Protein AF-A0A9E5N391-F1 (afdb_monomer)

Sequence (191 aa):
MKRILTAKDRRATTRVLAGIPVKVRVKDLPDNIPTSFSGETADLSSRGASLLLKSSLPVSSRISLTLDLAFPFPRLDTDAKVLWNYFLPRDKKFNCGVQFLSLKKEYKRILEEFTKAKNSLGEAVPERRRIERRKAERRTAVIPDYVSNRRRVRNRRSFDRRQALVIRFFRKLTKSLLQSILLFKKKDIES

Structure (mmCIF, N/CA/C/O backbone):
data_AF-A0A9E5N391-F1
#
_entry.id   AF-A0A9E5N391-F1
#
loop_
_atom_site.group_PDB
_atom_site.id
_atom_site.type_symbol
_atom_site.label_atom_id
_atom_site.label_alt_id
_atom_site.label_comp_id
_atom_site.label_asym_id
_atom_site.label_entity_id
_atom_site.label_seq_id
_atom_site.pdbx_PDB_ins_code
_atom_site.Cartn_x
_atom_site.Cartn_y
_atom_site.Cartn_z
_atom_site.occupancy
_atom_site.B_iso_or_equiv
_atom_site.auth_seq_id
_atom_site.auth_comp_id
_atom_site.auth_asym_id
_atom_site.auth_atom_id
_atom_site.pdbx_PDB_model_num
ATOM 1 N N . MET A 1 1 ? -2.080 40.967 -14.945 1.00 39.16 1 MET A N 1
ATOM 2 C CA . MET A 1 1 ? -2.037 40.118 -13.728 1.00 39.16 1 MET A CA 1
ATOM 3 C C . MET A 1 1 ? -1.912 38.641 -14.111 1.00 39.16 1 MET A C 1
ATOM 5 O O . MET A 1 1 ? -2.830 38.091 -14.707 1.00 39.16 1 MET A O 1
ATOM 9 N N . LYS A 1 2 ? -0.770 37.988 -13.840 1.00 37.53 2 LYS A N 1
ATOM 10 C CA . LYS A 1 2 ? -0.568 36.554 -14.136 1.00 37.53 2 LYS A CA 1
ATOM 11 C C . LYS A 1 2 ? -1.332 35.705 -13.110 1.00 37.53 2 LYS A C 1
ATOM 13 O O . LYS A 1 2 ? -0.910 35.620 -11.962 1.00 37.53 2 LYS A O 1
ATOM 18 N N . ARG A 1 3 ? -2.433 35.056 -13.515 1.00 38.97 3 ARG A N 1
ATOM 19 C CA . ARG A 1 3 ? -3.114 34.042 -12.689 1.00 38.97 3 ARG A CA 1
ATOM 20 C C . ARG A 1 3 ? -2.175 32.860 -12.474 1.00 38.97 3 ARG A C 1
ATOM 22 O O . ARG A 1 3 ? -1.911 32.061 -13.369 1.00 38.97 3 ARG A O 1
ATOM 29 N N . ILE A 1 4 ? -1.656 32.766 -11.261 1.00 47.69 4 ILE A N 1
ATOM 30 C CA . ILE A 1 4 ? -0.880 31.638 -10.781 1.00 47.69 4 ILE A CA 1
ATOM 31 C C . ILE A 1 4 ? -1.857 30.456 -10.636 1.00 47.69 4 ILE A C 1
ATOM 33 O O . ILE A 1 4 ? -2.477 30.292 -9.597 1.00 47.69 4 ILE A O 1
ATOM 37 N N . LEU A 1 5 ? -2.002 29.625 -11.674 1.00 47.28 5 LEU A N 1
ATOM 38 C CA . LEU A 1 5 ? -2.789 28.383 -11.622 1.00 47.28 5 LEU A CA 1
ATOM 39 C C . LEU A 1 5 ? -2.112 27.388 -10.669 1.00 47.28 5 LEU A C 1
ATOM 41 O O . LEU A 1 5 ? -1.220 26.632 -11.069 1.00 47.28 5 LEU A O 1
ATOM 45 N N . THR A 1 6 ? -2.426 27.459 -9.377 1.00 52.38 6 THR A N 1
ATOM 46 C CA . THR A 1 6 ? -2.081 26.419 -8.408 1.00 52.38 6 THR A CA 1
ATOM 47 C C . THR A 1 6 ? -2.907 25.189 -8.768 1.00 52.38 6 THR A C 1
ATOM 49 O O . THR A 1 6 ? -4.131 25.186 -8.681 1.00 52.38 6 THR A O 1
ATOM 52 N N . ALA A 1 7 ? -2.243 24.151 -9.277 1.00 56.47 7 ALA A N 1
ATOM 53 C CA . ALA A 1 7 ? -2.885 22.861 -9.467 1.00 56.47 7 ALA A CA 1
ATOM 54 C C . ALA A 1 7 ? -3.239 22.326 -8.075 1.00 56.47 7 ALA A C 1
ATOM 56 O O . ALA A 1 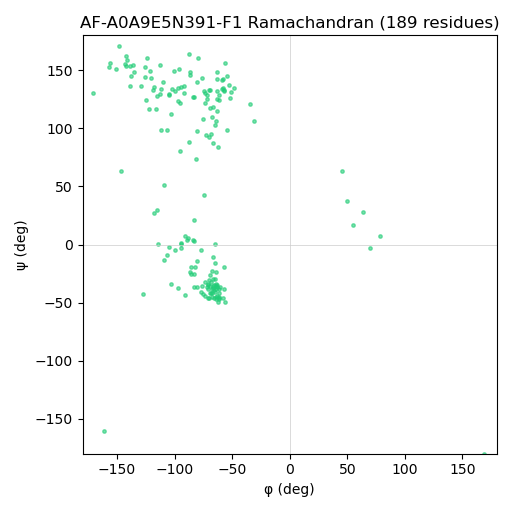7 ? -2.346 21.907 -7.347 1.00 56.47 7 ALA A O 1
ATOM 57 N N . LYS A 1 8 ? -4.518 22.422 -7.705 1.00 62.03 8 LYS A N 1
ATOM 58 C CA . LYS A 1 8 ? -5.064 21.891 -6.454 1.00 62.03 8 LYS A CA 1
ATOM 59 C C . LYS A 1 8 ? -4.792 20.387 -6.380 1.00 62.03 8 LYS A C 1
ATOM 61 O O . LYS A 1 8 ? -5.008 19.693 -7.384 1.00 62.03 8 LYS A O 1
ATOM 66 N N . ASP A 1 9 ? -4.334 19.898 -5.227 1.00 63.62 9 ASP A N 1
ATOM 67 C CA . ASP A 1 9 ? -4.221 18.462 -4.979 1.00 63.62 9 ASP A CA 1
ATOM 68 C C . ASP A 1 9 ? -5.552 17.770 -5.306 1.00 63.62 9 ASP A C 1
ATOM 70 O O . ASP A 1 9 ? -6.631 18.220 -4.915 1.00 63.62 9 ASP A O 1
ATOM 74 N N . ARG A 1 10 ? -5.476 16.686 -6.079 1.00 75.56 10 ARG A N 1
ATOM 75 C CA . ARG A 1 10 ? -6.638 15.868 -6.456 1.00 75.56 10 ARG A CA 1
ATOM 76 C C . ARG A 1 10 ? -6.828 14.682 -5.513 1.00 75.56 10 ARG A C 1
ATOM 78 O O . ARG A 1 10 ? -7.711 13.857 -5.741 1.00 75.56 10 ARG A O 1
ATOM 85 N N . ARG A 1 11 ? -5.971 14.535 -4.502 1.00 76.56 11 ARG A N 1
ATOM 86 C CA . ARG A 1 11 ? -6.052 13.442 -3.536 1.00 76.56 11 ARG A CA 1
ATOM 87 C C . ARG A 1 11 ? -7.237 13.661 -2.606 1.00 76.56 11 ARG A C 1
ATOM 89 O O . ARG A 1 11 ? -7.387 14.708 -1.995 1.00 76.56 11 ARG A O 1
ATOM 96 N N . ALA A 1 12 ? -8.059 12.624 -2.485 1.00 78.56 12 ALA A N 1
ATOM 97 C CA . ALA A 1 12 ? -9.177 12.601 -1.547 1.00 78.56 12 ALA A CA 1
ATOM 98 C C . ALA A 1 12 ? -8.746 12.252 -0.111 1.00 78.56 12 ALA A C 1
ATOM 100 O O . ALA A 1 12 ? -9.540 12.392 0.809 1.00 78.56 12 ALA A O 1
ATOM 101 N N . THR A 1 13 ? -7.525 11.740 0.076 1.00 80.12 13 THR A N 1
ATOM 102 C CA . THR A 1 13 ? -7.028 11.246 1.366 1.00 80.12 13 THR A CA 1
ATOM 103 C C . THR A 1 13 ? -5.588 11.673 1.596 1.00 80.12 13 THR A C 1
ATOM 105 O O . THR A 1 13 ? -4.754 11.549 0.692 1.00 80.12 13 THR A O 1
ATOM 108 N N . THR A 1 14 ? -5.304 12.121 2.819 1.00 85.31 14 THR A N 1
ATOM 109 C CA . THR A 1 14 ? -3.957 12.457 3.291 1.00 85.31 14 THR A CA 1
ATOM 110 C C . THR A 1 14 ? -3.033 11.250 3.169 1.00 85.31 14 THR A C 1
ATOM 112 O O . THR A 1 14 ? -3.451 10.107 3.371 1.00 85.31 14 THR A O 1
ATOM 115 N N . ARG A 1 15 ? -1.776 11.509 2.800 1.00 89.25 15 ARG A N 1
ATOM 116 C CA . ARG A 1 15 ? -0.724 10.496 2.744 1.00 89.25 15 ARG A CA 1
ATOM 117 C C . ARG A 1 15 ? 0.414 10.871 3.675 1.00 89.25 15 ARG A C 1
ATOM 119 O O . ARG A 1 15 ? 0.770 12.046 3.755 1.00 89.25 15 ARG A O 1
ATOM 126 N N . VAL A 1 16 ? 1.009 9.871 4.304 1.00 89.81 16 VAL A N 1
ATOM 127 C CA . VAL A 1 16 ? 2.173 10.037 5.178 1.00 89.81 16 VAL A CA 1
ATOM 128 C C . VAL A 1 16 ? 3.342 9.217 4.670 1.00 89.81 16 VAL A C 1
ATOM 130 O O . VAL A 1 16 ? 3.145 8.183 4.026 1.00 89.81 16 VAL A O 1
ATOM 133 N N . LEU A 1 17 ? 4.551 9.712 4.917 1.00 88.25 17 LEU A N 1
ATOM 134 C CA . LEU A 1 17 ? 5.762 8.929 4.732 1.00 88.25 17 LEU A CA 1
ATOM 135 C C . LEU A 1 17 ? 5.770 7.864 5.823 1.00 88.25 17 LEU A C 1
ATOM 137 O O . LEU A 1 17 ? 5.427 8.143 6.966 1.00 88.25 17 LEU A O 1
ATOM 141 N N . ALA A 1 18 ? 6.052 6.627 5.438 1.00 77.38 18 ALA A N 1
ATOM 142 C CA . ALA A 1 18 ? 5.754 5.495 6.302 1.00 77.38 18 ALA A CA 1
ATOM 143 C C . ALA A 1 18 ? 6.966 4.591 6.531 1.00 77.38 18 ALA A C 1
ATOM 145 O O . ALA A 1 18 ? 7.181 4.180 7.663 1.00 77.38 18 ALA A O 1
ATOM 146 N N . GLY A 1 19 ? 7.774 4.281 5.508 1.00 90.25 19 GLY A N 1
ATOM 147 C CA . GLY A 1 19 ? 8.918 3.367 5.662 1.00 90.25 19 GLY A CA 1
ATOM 148 C C . GLY A 1 19 ? 8.541 1.995 6.241 1.00 90.25 19 GLY A C 1
ATOM 149 O O . GLY A 1 19 ? 9.404 1.279 6.732 1.00 90.25 19 GLY A O 1
ATOM 150 N N . ILE A 1 20 ? 7.251 1.643 6.222 1.00 93.25 20 ILE A N 1
ATOM 151 C CA . ILE A 1 20 ? 6.702 0.476 6.902 1.00 93.25 20 ILE A CA 1
ATOM 152 C C . ILE A 1 20 ? 7.109 -0.783 6.138 1.00 93.25 20 ILE A C 1
ATOM 154 O O . ILE A 1 20 ? 6.873 -0.838 4.923 1.00 93.25 20 ILE A O 1
ATOM 158 N N . PRO A 1 21 ? 7.656 -1.806 6.817 1.00 94.94 21 PRO A N 1
ATOM 159 C CA . PRO A 1 21 ? 7.902 -3.102 6.209 1.00 94.94 21 PRO A CA 1
ATOM 160 C C . PRO A 1 21 ? 6.613 -3.706 5.645 1.00 94.94 21 PRO A C 1
ATOM 162 O O . PRO A 1 21 ? 5.572 -3.756 6.306 1.00 94.94 21 PRO A O 1
ATOM 165 N N . VAL A 1 22 ? 6.686 -4.191 4.408 1.00 95.81 22 VAL A N 1
ATOM 166 C CA . VAL A 1 22 ? 5.565 -4.839 3.727 1.00 95.81 22 VAL A CA 1
ATOM 167 C C . VAL A 1 22 ? 5.992 -6.179 3.149 1.00 95.81 22 VAL A C 1
ATOM 169 O O . VAL A 1 22 ? 7.048 -6.303 2.526 1.00 95.81 22 VAL A O 1
ATOM 172 N N . LYS A 1 23 ? 5.142 -7.191 3.320 1.00 95.75 23 LYS A N 1
ATOM 173 C CA . LYS A 1 23 ? 5.219 -8.444 2.562 1.00 95.75 23 LYS A CA 1
ATOM 174 C C . LYS A 1 23 ? 4.193 -8.393 1.442 1.00 95.75 23 LYS A C 1
ATOM 176 O O . LYS A 1 23 ? 3.040 -8.037 1.674 1.00 95.75 23 LYS A O 1
ATOM 181 N N . VAL A 1 24 ? 4.611 -8.738 0.233 1.00 94.69 24 VAL A N 1
ATOM 182 C CA . VAL A 1 24 ? 3.765 -8.731 -0.961 1.00 94.69 24 VAL A CA 1
ATOM 183 C C . VAL A 1 24 ? 3.694 -10.142 -1.514 1.00 94.69 24 VAL A C 1
ATOM 185 O O . VAL A 1 24 ? 4.730 -10.778 -1.679 1.00 94.69 24 VAL A O 1
ATOM 188 N N . ARG A 1 25 ? 2.491 -10.614 -1.837 1.00 93.38 25 ARG A N 1
ATOM 189 C CA . ARG A 1 25 ? 2.256 -11.862 -2.569 1.00 93.38 25 ARG A CA 1
ATOM 190 C C . ARG A 1 25 ? 1.417 -11.557 -3.800 1.00 93.38 25 ARG A C 1
ATOM 192 O O . ARG A 1 25 ? 0.343 -10.973 -3.682 1.00 93.38 25 ARG A O 1
ATOM 199 N N . VAL A 1 26 ? 1.899 -11.929 -4.978 1.00 91.69 26 VAL A N 1
ATOM 200 C CA . VAL A 1 26 ? 1.118 -11.776 -6.214 1.00 91.69 26 VAL A CA 1
ATOM 201 C C . VAL A 1 26 ? 0.027 -12.848 -6.250 1.00 91.69 26 VAL A C 1
ATOM 203 O O . VAL A 1 26 ? 0.301 -14.009 -5.949 1.00 91.69 26 VAL A O 1
ATOM 206 N N . LYS A 1 27 ? -1.212 -12.445 -6.551 1.00 87.50 27 LYS A N 1
ATOM 207 C CA . LYS A 1 27 ? -2.348 -13.361 -6.714 1.00 87.50 27 LYS A CA 1
ATOM 208 C C . LYS A 1 27 ? -2.429 -13.875 -8.147 1.00 87.50 27 LYS A C 1
ATOM 210 O O . LYS A 1 27 ? -1.846 -13.280 -9.049 1.00 87.50 27 LYS A O 1
ATOM 215 N N . ASP A 1 28 ? -3.200 -14.943 -8.333 1.00 82.44 28 ASP A N 1
ATOM 216 C CA . ASP A 1 28 ? -3.523 -15.519 -9.644 1.00 82.44 28 ASP A CA 1
ATOM 217 C C . ASP A 1 28 ? -2.291 -16.068 -10.392 1.00 82.44 28 ASP A C 1
ATOM 219 O O . ASP A 1 28 ? -2.255 -16.109 -11.620 1.00 82.44 28 ASP A O 1
ATOM 223 N N . LEU A 1 29 ? -1.271 -16.491 -9.638 1.00 76.50 29 LEU A N 1
ATOM 224 C CA . LEU A 1 29 ? -0.129 -17.235 -10.160 1.00 76.50 29 LEU A CA 1
ATOM 225 C C . LEU A 1 29 ? -0.290 -18.729 -9.862 1.00 76.50 29 LEU A C 1
ATOM 227 O O . LEU A 1 29 ? -0.870 -19.067 -8.830 1.00 76.50 29 LEU A O 1
ATOM 231 N N . PRO A 1 30 ? 0.242 -19.613 -10.725 1.00 75.44 30 PRO A N 1
ATOM 232 C CA . PRO A 1 30 ? 0.315 -21.041 -10.439 1.00 75.44 30 PRO A CA 1
ATOM 233 C C . PRO A 1 30 ? 0.996 -21.296 -9.088 1.00 75.44 30 PRO A C 1
ATOM 235 O O . PRO A 1 30 ? 2.029 -20.686 -8.804 1.00 75.44 30 PRO A O 1
ATOM 238 N N . ASP A 1 31 ? 0.459 -22.223 -8.290 1.00 68.44 31 ASP A N 1
ATOM 239 C CA . ASP A 1 31 ? 0.919 -22.513 -6.917 1.00 68.44 31 ASP A CA 1
ATOM 240 C C . ASP A 1 31 ? 2.405 -22.903 -6.823 1.00 68.44 31 ASP A C 1
ATOM 242 O O . ASP A 1 31 ? 3.037 -22.754 -5.778 1.00 68.44 31 ASP A O 1
ATOM 246 N N . ASN A 1 32 ? 2.992 -23.320 -7.945 1.00 68.94 32 ASN A N 1
ATOM 247 C CA . ASN A 1 32 ? 4.394 -23.712 -8.067 1.00 68.94 32 ASN A CA 1
ATOM 248 C C . ASN A 1 32 ? 5.364 -22.516 -8.113 1.00 68.94 32 ASN A C 1
ATOM 250 O O . ASN A 1 32 ? 6.577 -22.716 -8.160 1.00 68.94 32 ASN A O 1
ATOM 254 N N . ILE A 1 33 ? 4.860 -21.278 -8.134 1.00 61.69 33 ILE A N 1
ATOM 255 C CA . ILE A 1 33 ? 5.677 -20.066 -8.221 1.00 61.69 33 ILE A CA 1
ATOM 256 C C . ILE A 1 33 ? 5.574 -19.293 -6.897 1.00 61.69 33 ILE A C 1
ATOM 258 O O . ILE A 1 33 ? 4.621 -18.535 -6.680 1.00 61.69 33 ILE A O 1
ATOM 262 N N . PRO A 1 34 ? 6.559 -19.432 -5.991 1.00 57.38 34 PRO A N 1
ATOM 263 C CA . PRO A 1 34 ? 6.608 -18.631 -4.779 1.00 57.38 34 PRO A CA 1
ATOM 264 C C . PRO A 1 34 ? 7.008 -17.193 -5.127 1.00 57.38 34 PRO A C 1
ATOM 266 O O . PRO A 1 34 ? 8.179 -16.840 -5.198 1.00 57.38 34 PRO A O 1
ATOM 269 N N . THR A 1 35 ? 6.026 -16.320 -5.324 1.00 77.25 35 THR A N 1
ATOM 270 C CA . THR A 1 35 ? 6.242 -14.876 -5.545 1.00 77.25 35 THR A CA 1
ATOM 271 C C . THR A 1 35 ? 5.794 -14.062 -4.343 1.00 77.25 35 THR A C 1
ATOM 273 O O . THR A 1 35 ? 5.016 -13.110 -4.458 1.00 77.25 35 THR A O 1
ATOM 276 N N . SER A 1 36 ? 6.278 -14.456 -3.164 1.00 87.31 36 SER A N 1
ATOM 277 C CA . SER A 1 36 ? 6.287 -13.573 -2.003 1.00 87.31 36 SER A CA 1
ATOM 278 C C . SER A 1 36 ? 7.605 -12.815 -1.946 1.00 87.31 36 SER A C 1
ATOM 280 O O . SER A 1 36 ? 8.668 -13.429 -2.007 1.00 87.31 36 SER A O 1
ATOM 282 N N . PHE A 1 37 ? 7.561 -11.502 -1.783 1.00 89.56 37 PHE A N 1
ATOM 283 C CA . PHE A 1 37 ? 8.761 -10.696 -1.585 1.00 89.56 37 PHE A CA 1
ATOM 284 C C . PHE A 1 37 ? 8.502 -9.577 -0.582 1.00 89.56 37 PHE A C 1
ATOM 286 O O . PHE A 1 37 ? 7.372 -9.123 -0.391 1.00 89.56 37 PHE A O 1
ATOM 293 N N . SER A 1 38 ? 9.574 -9.147 0.072 1.00 93.94 38 SER A N 1
ATOM 294 C CA . SER A 1 38 ? 9.543 -8.073 1.060 1.00 93.94 38 SER A CA 1
ATOM 295 C C . SER A 1 38 ? 9.918 -6.737 0.427 1.00 93.94 38 SER A C 1
ATOM 297 O O . SER A 1 38 ? 10.705 -6.671 -0.522 1.00 93.94 38 SER A O 1
ATOM 299 N N . GLY A 1 39 ? 9.383 -5.665 0.990 1.00 94.75 39 GLY A N 1
ATOM 300 C CA . GLY A 1 39 ? 9.739 -4.297 0.654 1.00 94.75 39 GLY A CA 1
ATOM 301 C C . GLY A 1 39 ? 9.316 -3.340 1.752 1.00 94.75 39 GLY A C 1
ATOM 302 O O . GLY A 1 39 ? 9.066 -3.748 2.884 1.00 94.75 39 GLY A O 1
ATOM 303 N N . GLU A 1 40 ? 9.208 -2.067 1.399 1.00 96.44 40 GLU A N 1
ATOM 304 C CA . GLU A 1 40 ? 8.835 -0.998 2.328 1.00 96.44 40 GLU A CA 1
ATOM 305 C C . GLU A 1 40 ? 7.818 -0.062 1.673 1.00 96.44 40 GLU A C 1
ATOM 307 O O . GLU A 1 40 ? 7.784 0.077 0.451 1.00 96.44 40 GLU A O 1
ATOM 312 N N . THR A 1 41 ? 6.994 0.629 2.453 1.00 96.38 41 THR A N 1
ATOM 313 C CA . THR A 1 41 ? 6.118 1.682 1.920 1.00 96.38 41 THR A CA 1
ATOM 314 C C . THR A 1 41 ? 6.878 3.007 1.783 1.00 96.38 41 THR A C 1
ATOM 316 O O . THR A 1 41 ? 7.416 3.510 2.767 1.00 96.38 41 THR A O 1
ATOM 319 N N . ALA A 1 42 ? 6.856 3.638 0.609 1.00 93.94 42 ALA A N 1
ATOM 320 C CA . ALA A 1 42 ? 7.280 5.032 0.445 1.00 93.94 42 ALA A CA 1
ATOM 321 C C . ALA A 1 42 ? 6.251 6.012 1.026 1.00 93.94 42 ALA A C 1
ATOM 323 O O . ALA A 1 42 ? 6.615 6.966 1.707 1.00 93.94 42 ALA A O 1
ATOM 324 N N . ASP A 1 43 ? 4.967 5.775 0.751 1.00 94.50 43 ASP A N 1
ATOM 325 C CA . ASP A 1 43 ? 3.856 6.535 1.321 1.00 94.50 43 ASP A CA 1
ATOM 326 C C . ASP A 1 43 ? 2.658 5.631 1.608 1.00 94.50 43 ASP A C 1
ATOM 328 O O . ASP A 1 43 ? 2.505 4.577 0.984 1.00 94.50 43 ASP A O 1
ATOM 332 N N . LEU A 1 44 ? 1.818 6.045 2.556 1.00 94.69 44 LEU A N 1
ATOM 333 C CA . LEU A 1 44 ? 0.640 5.301 2.990 1.00 94.69 44 LEU A CA 1
ATOM 334 C C . LEU A 1 44 ? -0.562 6.227 3.192 1.00 94.69 44 LEU A C 1
ATOM 336 O O . LEU A 1 44 ? -0.428 7.372 3.621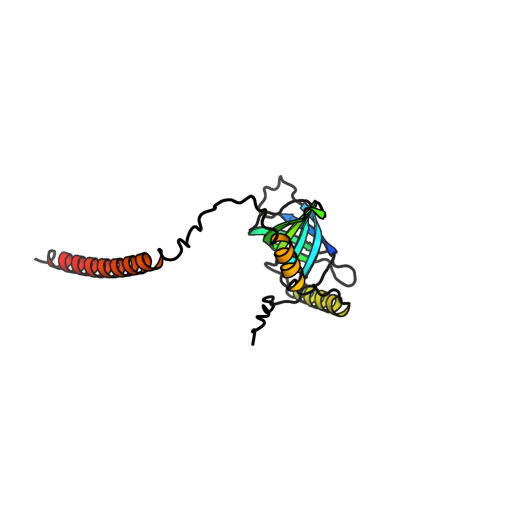 1.00 94.69 44 LEU A O 1
ATOM 340 N N . SER A 1 45 ? -1.750 5.716 2.878 1.00 94.06 45 SER A N 1
ATOM 341 C CA . SER A 1 45 ? -3.051 6.350 3.109 1.00 94.06 45 SER A CA 1
ATOM 342 C C . SER A 1 45 ? -4.114 5.289 3.371 1.00 94.06 45 SER A C 1
ATOM 344 O O . SER A 1 45 ? -3.898 4.113 3.086 1.00 94.06 45 SER A O 1
ATOM 346 N N . SER A 1 46 ? -5.313 5.693 3.792 1.00 93.19 46 SER A N 1
ATOM 347 C CA . SER A 1 46 ? -6.429 4.758 4.003 1.00 93.19 46 SER A CA 1
ATOM 348 C C . SER A 1 46 ? -6.965 4.097 2.722 1.00 93.19 46 SER A C 1
ATOM 350 O O . SER A 1 46 ? -7.749 3.153 2.797 1.00 93.19 46 SER A O 1
ATOM 352 N N . ARG A 1 47 ? -6.560 4.568 1.531 1.00 94.31 47 ARG A N 1
ATOM 353 C CA . ARG A 1 47 ? -7.010 4.035 0.227 1.00 94.31 47 ARG A CA 1
ATOM 354 C C . ARG A 1 47 ? -5.940 3.267 -0.542 1.00 94.31 47 ARG A C 1
ATOM 356 O O . ARG A 1 47 ? -6.261 2.623 -1.541 1.00 94.31 47 ARG A O 1
ATOM 363 N N . GLY A 1 48 ? -4.683 3.371 -0.140 1.00 95.69 48 GLY A N 1
ATOM 364 C CA . GLY A 1 48 ? -3.576 2.780 -0.876 1.00 95.69 48 GLY A CA 1
ATOM 365 C C . GLY A 1 48 ? -2.221 3.257 -0.386 1.00 95.69 48 GLY A C 1
ATOM 366 O O . GLY A 1 48 ? -2.128 4.092 0.517 1.00 95.69 48 GLY A O 1
ATOM 367 N N . ALA A 1 49 ? -1.182 2.747 -1.031 1.00 96.31 49 ALA A N 1
ATOM 368 C CA . ALA A 1 49 ? 0.206 2.988 -0.674 1.00 96.31 49 ALA A CA 1
ATOM 369 C C . ALA A 1 49 ? 1.076 3.123 -1.928 1.00 96.31 49 ALA A C 1
ATOM 371 O O . ALA A 1 49 ? 0.696 2.694 -3.020 1.00 96.31 49 ALA A O 1
ATOM 372 N N . SER A 1 50 ? 2.261 3.690 -1.757 1.00 96.38 50 SER A N 1
ATOM 373 C CA . SER A 1 50 ? 3.371 3.538 -2.695 1.00 96.38 50 SER A CA 1
ATOM 374 C C . SER A 1 50 ? 4.381 2.579 -2.071 1.00 96.38 50 SER A C 1
ATOM 376 O O . SER A 1 50 ? 4.755 2.765 -0.916 1.00 96.38 50 SER A O 1
ATOM 378 N N . LEU A 1 51 ? 4.813 1.557 -2.805 1.00 97.06 51 LEU A N 1
ATOM 379 C CA . LEU A 1 51 ? 5.713 0.503 -2.331 1.00 97.06 51 LEU A CA 1
ATOM 380 C C . LEU A 1 51 ? 7.081 0.627 -3.000 1.00 97.06 51 LEU A C 1
ATOM 382 O O . LEU A 1 51 ? 7.154 0.851 -4.204 1.00 97.06 51 LEU A O 1
ATOM 386 N N . LEU A 1 52 ? 8.149 0.415 -2.241 1.00 96.38 52 LEU A N 1
ATOM 387 C CA . LEU A 1 52 ? 9.524 0.315 -2.711 1.00 96.38 52 LEU A CA 1
ATOM 388 C C . LEU A 1 52 ? 9.943 -1.153 -2.725 1.00 96.38 52 LEU A C 1
ATOM 390 O O . LEU A 1 52 ? 10.077 -1.784 -1.676 1.00 96.38 52 LEU A O 1
ATOM 394 N N . LEU A 1 53 ? 10.153 -1.690 -3.924 1.00 95.12 53 LEU A N 1
ATOM 395 C CA . LEU A 1 53 ? 10.391 -3.112 -4.166 1.00 95.12 53 LEU A CA 1
ATOM 396 C C . LEU A 1 53 ? 11.689 -3.325 -4.950 1.00 95.12 53 LEU A C 1
ATOM 398 O O . LEU A 1 53 ? 12.102 -2.461 -5.719 1.00 95.12 53 LEU A O 1
ATOM 402 N N . LYS A 1 54 ? 12.332 -4.488 -4.791 1.00 93.88 54 LYS A N 1
ATOM 403 C CA . LYS A 1 54 ? 13.504 -4.859 -5.611 1.00 93.88 54 LYS A CA 1
ATOM 404 C C . LYS A 1 54 ? 13.112 -5.229 -7.047 1.00 93.88 54 LYS A C 1
ATOM 406 O O . LYS A 1 54 ? 13.872 -4.978 -7.974 1.00 93.88 54 LYS A O 1
ATOM 411 N N . SER A 1 55 ? 11.923 -5.798 -7.224 1.00 91.25 55 SER A N 1
ATOM 412 C CA . SER A 1 55 ? 11.374 -6.236 -8.508 1.00 91.25 55 SER A CA 1
ATOM 413 C C . SER A 1 55 ? 10.165 -5.395 -8.919 1.00 91.25 55 SER A C 1
ATOM 415 O O . SER A 1 55 ? 9.470 -4.803 -8.089 1.00 91.25 55 SER A O 1
ATOM 417 N N . SER A 1 56 ? 9.911 -5.330 -10.226 1.00 90.94 56 SER A N 1
ATOM 418 C CA . SER A 1 56 ? 8.734 -4.660 -10.772 1.00 90.94 56 SER A CA 1
ATOM 419 C C . SER A 1 56 ? 7.481 -5.510 -10.579 1.00 90.94 56 SER A C 1
ATOM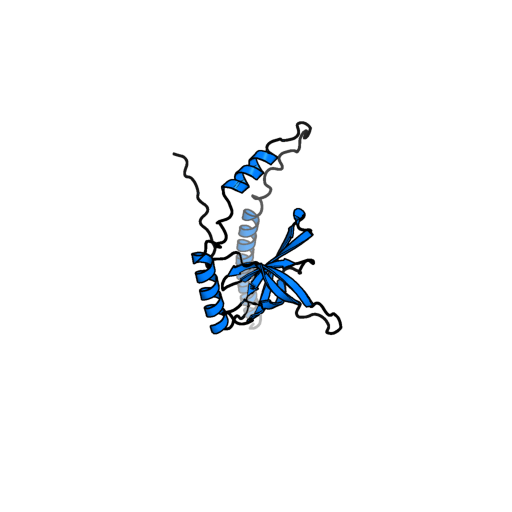 421 O O . SER A 1 56 ? 7.513 -6.719 -10.796 1.00 90.94 56 SER A O 1
ATOM 423 N N . LEU A 1 57 ? 6.353 -4.863 -10.295 1.00 91.00 57 LEU A N 1
ATOM 424 C CA . LEU A 1 57 ? 5.043 -5.510 -10.284 1.00 91.00 57 LEU A CA 1
ATOM 425 C C . LEU A 1 57 ? 4.251 -5.186 -11.555 1.00 91.00 57 LEU A C 1
ATOM 427 O O . LEU A 1 57 ? 4.178 -4.003 -11.896 1.00 91.00 57 LEU A O 1
ATOM 431 N N . PRO A 1 58 ? 3.610 -6.158 -12.227 1.00 91.31 58 PRO A N 1
ATOM 432 C CA . PRO A 1 58 ? 2.775 -5.875 -13.391 1.00 91.31 58 PRO A CA 1
ATOM 433 C C . PRO A 1 58 ? 1.627 -4.919 -13.048 1.00 91.31 58 PRO A C 1
ATOM 435 O O . PRO A 1 58 ? 0.9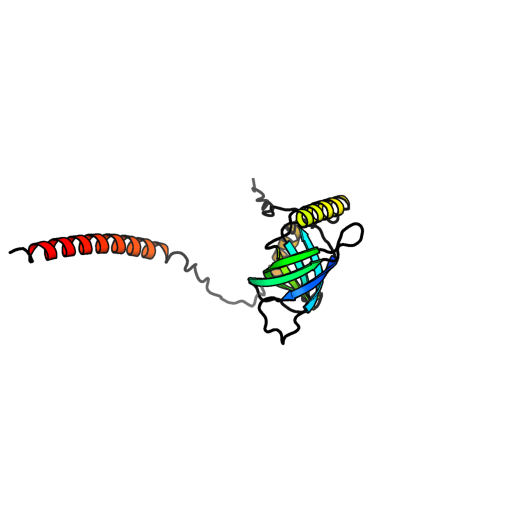23 -5.101 -12.050 1.00 91.31 58 PRO A O 1
ATOM 438 N N . VAL A 1 59 ? 1.408 -3.903 -13.883 1.00 93.44 59 VAL A N 1
ATOM 439 C CA . VAL A 1 59 ? 0.277 -2.979 -13.716 1.00 93.44 59 VAL A CA 1
ATOM 440 C C . VAL A 1 59 ? -1.035 -3.747 -13.872 1.00 93.44 59 VAL A C 1
ATOM 442 O O . VAL A 1 59 ? -1.153 -4.636 -14.706 1.00 93.44 59 VAL A O 1
ATOM 445 N N . SER A 1 60 ? -2.035 -3.392 -13.070 1.00 93.19 60 SER A N 1
ATOM 446 C CA . SER A 1 60 ? -3.331 -4.066 -12.942 1.00 93.19 60 SER A CA 1
ATOM 447 C C . SER A 1 60 ? -3.326 -5.440 -12.275 1.00 93.19 60 SER A C 1
ATOM 449 O O . SER A 1 60 ? -4.419 -5.960 -12.044 1.00 93.19 60 SER A O 1
ATOM 451 N N . SER A 1 61 ? -2.166 -5.989 -11.898 1.00 92.06 61 SER A N 1
ATOM 452 C CA . SER A 1 61 ? -2.118 -7.226 -11.109 1.00 92.06 61 SER A CA 1
ATOM 453 C C . SER A 1 61 ? -2.768 -7.046 -9.736 1.00 92.06 61 SER A C 1
ATOM 455 O O . SER A 1 61 ? -2.766 -5.950 -9.154 1.00 92.06 61 SER A O 1
ATOM 457 N N . ARG A 1 62 ? -3.350 -8.139 -9.234 1.00 95.12 62 ARG A N 1
ATOM 458 C CA . ARG A 1 62 ? -3.862 -8.247 -7.869 1.00 95.12 62 ARG A CA 1
ATOM 459 C C . ARG A 1 62 ? -2.770 -8.810 -6.977 1.00 95.12 62 ARG A C 1
ATOM 461 O O . ARG A 1 62 ? -2.077 -9.757 -7.339 1.00 95.12 62 ARG A O 1
ATOM 468 N N . ILE A 1 63 ? -2.624 -8.217 -5.805 1.00 95.06 63 ILE A N 1
ATOM 469 C CA . ILE A 1 63 ? -1.620 -8.604 -4.821 1.00 95.06 63 ILE A CA 1
ATOM 470 C C . ILE A 1 63 ? -2.269 -8.658 -3.440 1.00 95.06 63 ILE A C 1
ATOM 472 O O . ILE A 1 63 ? -3.179 -7.882 -3.151 1.00 95.06 63 ILE A O 1
ATOM 476 N N . SER A 1 64 ? -1.781 -9.545 -2.584 1.00 95.25 64 SER A N 1
ATOM 477 C CA . SER A 1 64 ? -1.994 -9.472 -1.142 1.00 95.25 64 SER A CA 1
ATOM 478 C C . SER A 1 64 ? -0.817 -8.758 -0.499 1.00 95.25 64 SER A C 1
ATOM 480 O O . SER A 1 64 ? 0.343 -9.013 -0.829 1.00 95.25 64 SER A O 1
ATOM 482 N N . LEU A 1 65 ? -1.134 -7.852 0.412 1.00 95.81 65 LEU A N 1
ATOM 483 C CA . LEU A 1 65 ? -0.193 -7.065 1.183 1.00 95.81 65 LEU A CA 1
ATOM 484 C C . LEU A 1 65 ? -0.367 -7.398 2.648 1.00 95.81 65 LEU A C 1
ATOM 486 O O . LEU A 1 65 ? -1.491 -7.393 3.148 1.00 95.81 65 LEU A O 1
ATOM 490 N N . THR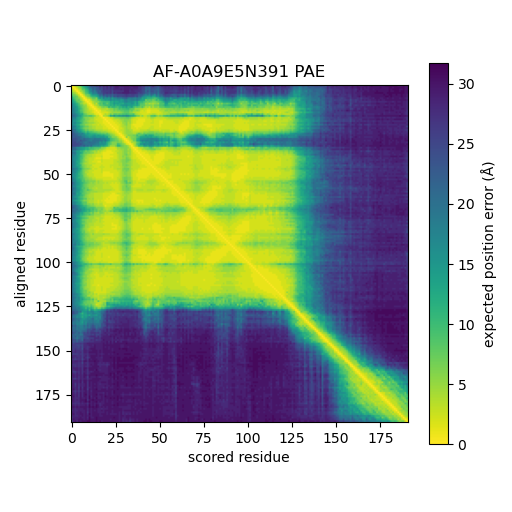 A 1 66 ? 0.757 -7.571 3.325 1.00 95.81 66 THR A N 1
ATOM 491 C CA . THR A 1 66 ? 0.798 -7.527 4.773 1.00 95.81 66 THR A CA 1
ATOM 492 C C . THR A 1 66 ? 1.651 -6.356 5.229 1.00 95.81 66 THR A C 1
ATOM 494 O O . THR A 1 66 ? 2.854 -6.337 4.966 1.00 95.81 66 THR A O 1
ATOM 497 N N . LEU A 1 67 ? 1.033 -5.400 5.916 1.00 94.62 67 LEU A N 1
ATOM 498 C CA . LEU A 1 67 ? 1.675 -4.220 6.485 1.00 94.62 67 LEU A CA 1
ATOM 499 C C . LEU A 1 67 ? 1.977 -4.470 7.959 1.00 94.62 67 LEU A C 1
ATOM 501 O O . LEU A 1 67 ? 1.065 -4.768 8.730 1.00 94.62 67 LEU A O 1
ATOM 505 N N . ASP A 1 68 ? 3.241 -4.334 8.345 1.00 93.12 68 ASP A N 1
ATOM 506 C CA . ASP A 1 68 ? 3.668 -4.466 9.736 1.00 93.12 68 ASP A CA 1
ATOM 507 C C . ASP A 1 68 ? 3.743 -3.081 10.384 1.00 93.12 68 ASP A C 1
ATOM 509 O O . ASP A 1 68 ? 4.788 -2.427 10.407 1.00 93.12 68 ASP A O 1
ATOM 513 N N . LEU A 1 69 ? 2.581 -2.566 10.797 1.00 87.31 69 LEU A N 1
ATOM 514 C CA . LEU A 1 69 ? 2.516 -1.294 11.502 1.00 87.31 69 LEU A CA 1
ATOM 515 C C . LEU A 1 69 ? 3.136 -1.510 12.887 1.00 87.31 69 LEU A C 1
ATOM 517 O O . LEU A 1 69 ? 2.635 -2.321 13.655 1.00 87.31 69 LEU A 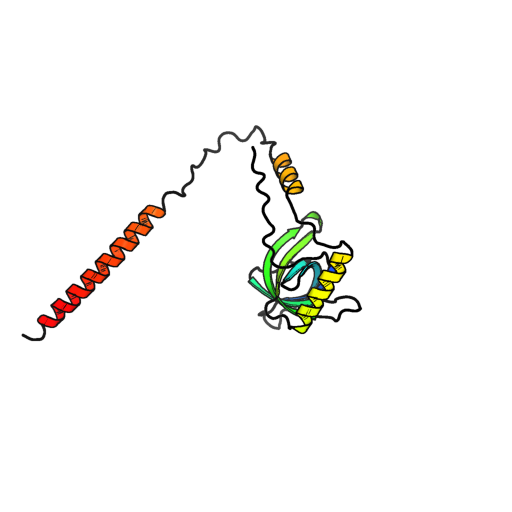O 1
ATOM 521 N N . ALA A 1 70 ? 4.230 -0.818 13.200 1.00 84.38 70 ALA A N 1
ATOM 522 C CA . ALA A 1 70 ? 4.864 -0.927 14.512 1.00 84.38 70 ALA A CA 1
ATOM 523 C C . ALA A 1 70 ? 3.872 -0.608 15.653 1.00 84.38 70 ALA A C 1
ATOM 525 O O . ALA A 1 70 ? 2.898 0.130 15.460 1.00 84.38 70 ALA A O 1
ATOM 526 N N . PHE A 1 71 ? 4.147 -1.134 16.852 1.00 79.62 71 PHE A N 1
ATOM 527 C CA . PHE A 1 71 ? 3.343 -0.891 18.055 1.00 79.62 71 PHE A CA 1
ATOM 528 C C . PHE A 1 71 ? 3.061 0.618 18.240 1.00 79.62 71 PHE A C 1
ATOM 530 O O . PHE A 1 71 ? 3.985 1.421 18.083 1.00 79.62 71 PHE A O 1
ATOM 537 N N . PRO A 1 72 ? 1.815 1.034 18.551 1.00 87.00 72 PRO A N 1
ATOM 538 C CA . PRO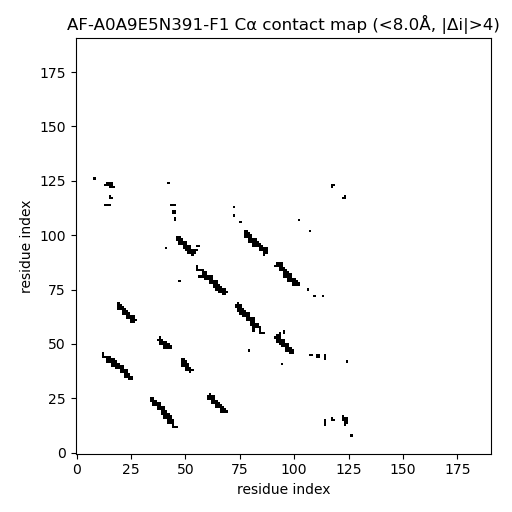 A 1 72 ? 0.686 0.246 19.072 1.00 87.00 72 PRO A CA 1
ATOM 539 C C . PRO A 1 72 ? -0.253 -0.358 18.016 1.00 87.00 72 PRO A C 1
ATOM 541 O O . PRO A 1 72 ? -1.312 -0.880 18.362 1.00 87.00 72 PRO A O 1
ATOM 544 N N . PHE A 1 73 ? 0.084 -0.273 16.731 1.00 88.00 73 PHE A N 1
ATOM 545 C CA . PHE A 1 73 ? -0.818 -0.710 15.671 1.00 88.00 73 PHE A CA 1
ATOM 546 C C . PHE A 1 73 ? -0.660 -2.207 15.367 1.00 88.00 73 PHE A C 1
ATOM 548 O O . PHE A 1 73 ? 0.431 -2.754 15.510 1.00 88.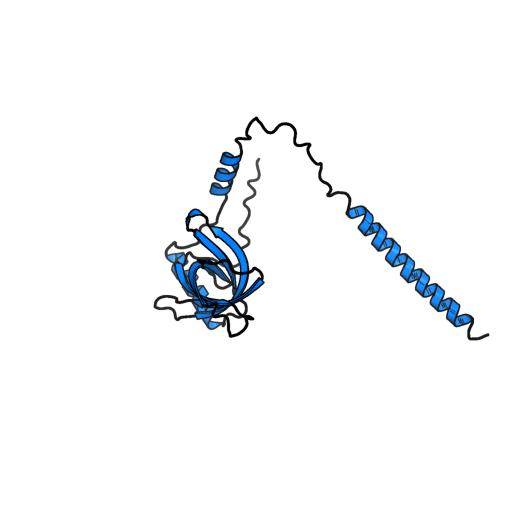00 73 PHE A O 1
ATOM 555 N N . PRO A 1 74 ? -1.735 -2.902 14.954 1.00 90.56 74 PRO A N 1
ATOM 556 C CA . PRO A 1 74 ? -1.641 -4.299 14.568 1.00 90.56 74 PRO A CA 1
ATOM 557 C C . PRO A 1 74 ? -1.100 -4.451 13.144 1.00 90.56 74 PRO A C 1
ATOM 559 O O . PRO A 1 74 ? -1.221 -3.563 12.293 1.00 90.56 74 PRO A O 1
ATOM 562 N N . ARG A 1 75 ? -0.606 -5.654 12.856 1.00 93.44 75 ARG A N 1
ATOM 563 C CA . ARG A 1 75 ? -0.313 -6.108 11.498 1.00 93.44 75 ARG A CA 1
ATOM 564 C C . ARG A 1 75 ? -1.603 -6.159 10.669 1.00 93.44 75 ARG A C 1
ATOM 566 O O . ARG A 1 75 ? -2.614 -6.694 11.126 1.00 93.44 75 ARG A O 1
ATOM 573 N N . LEU A 1 76 ? -1.575 -5.606 9.456 1.00 93.81 76 LEU A N 1
ATOM 574 C CA . LEU A 1 76 ? -2.743 -5.508 8.575 1.00 93.81 76 LEU A CA 1
ATOM 575 C C . LEU A 1 76 ? -2.565 -6.335 7.308 1.00 93.81 76 LEU A C 1
ATOM 577 O O . LEU A 1 76 ? -1.615 -6.116 6.559 1.00 93.81 76 LEU A O 1
ATOM 581 N N . ASP A 1 77 ? -3.541 -7.190 7.014 1.00 94.75 77 ASP A N 1
ATOM 582 C CA . ASP A 1 77 ? -3.624 -7.926 5.753 1.00 94.75 77 ASP A CA 1
ATOM 583 C C . ASP A 1 77 ? -4.702 -7.330 4.844 1.00 94.75 77 ASP A C 1
ATOM 585 O O . ASP A 1 77 ? -5.848 -7.120 5.253 1.00 94.75 77 ASP A O 1
ATOM 589 N N . THR A 1 78 ? -4.347 -7.042 3.592 1.00 96.00 78 THR A N 1
ATOM 590 C CA . THR A 1 78 ? -5.285 -6.490 2.608 1.00 96.00 78 THR A CA 1
ATOM 591 C C . THR A 1 78 ? -4.926 -6.878 1.186 1.00 96.00 78 THR A C 1
ATOM 593 O O . THR A 1 78 ? -3.762 -7.000 0.817 1.00 96.00 78 THR A O 1
ATOM 596 N N . ASP A 1 79 ? -5.947 -6.956 0.342 1.00 96.31 79 ASP A N 1
ATOM 597 C CA . ASP A 1 79 ? -5.764 -7.054 -1.098 1.00 96.31 79 ASP A CA 1
ATOM 598 C C . ASP A 1 79 ? -5.633 -5.678 -1.736 1.00 96.31 79 ASP A C 1
ATOM 600 O O . ASP A 1 79 ? -6.280 -4.704 -1.326 1.00 96.31 79 ASP A O 1
ATOM 604 N N . ALA A 1 80 ? -4.815 -5.610 -2.779 1.00 97.12 80 ALA A N 1
ATOM 605 C CA . ALA A 1 80 ? -4.578 -4.403 -3.537 1.00 97.12 80 ALA A CA 1
ATOM 606 C C . ALA A 1 80 ? -4.453 -4.675 -5.038 1.00 97.12 80 ALA A C 1
ATOM 608 O O . ALA A 1 80 ? -4.152 -5.783 -5.483 1.00 97.12 80 ALA A O 1
ATOM 609 N N . LYS A 1 81 ? -4.671 -3.623 -5.824 1.00 97.19 81 LYS A N 1
ATOM 610 C CA . LYS A 1 81 ? -4.412 -3.588 -7.261 1.00 97.19 81 LYS A CA 1
ATOM 611 C C . LYS A 1 81 ? -3.260 -2.641 -7.554 1.00 97.19 81 LYS A C 1
ATOM 613 O O . LYS A 1 81 ? -3.252 -1.507 -7.072 1.00 97.19 81 LYS A O 1
ATOM 618 N N . VAL A 1 82 ? -2.324 -3.081 -8.386 1.00 96.19 82 VAL A N 1
ATOM 619 C CA . VAL A 1 82 ? -1.221 -2.241 -8.866 1.00 96.19 82 VAL A CA 1
ATOM 620 C C . VAL A 1 82 ? -1.757 -1.247 -9.897 1.00 96.19 82 VAL A C 1
ATOM 622 O O . VAL A 1 82 ? -2.339 -1.642 -10.905 1.00 96.19 82 VAL A O 1
ATOM 625 N N . LEU A 1 83 ? -1.580 0.051 -9.653 1.00 96.56 83 LEU A N 1
ATOM 626 C CA . LEU A 1 83 ? -2.046 1.123 -10.540 1.00 96.56 83 LEU A CA 1
ATOM 627 C C . LEU A 1 83 ? -0.949 1.643 -11.467 1.00 96.56 83 LEU A C 1
ATOM 629 O O . LEU A 1 83 ? -1.221 1.986 -12.613 1.00 96.56 83 LEU A O 1
ATOM 633 N N . TRP A 1 84 ? 0.279 1.734 -10.965 1.00 96.50 84 TRP A N 1
ATOM 634 C CA . TRP A 1 84 ? 1.438 2.199 -11.718 1.00 96.50 84 TRP A CA 1
ATOM 635 C C . TRP A 1 84 ? 2.714 1.639 -11.099 1.00 96.50 84 TRP A C 1
ATOM 637 O O . TRP A 1 84 ? 2.751 1.325 -9.910 1.00 96.50 84 TRP A O 1
ATOM 647 N N . ASN A 1 85 ? 3.771 1.550 -11.898 1.00 95.31 85 ASN A N 1
ATOM 648 C CA . ASN A 1 85 ? 5.117 1.253 -11.435 1.00 95.31 85 ASN A CA 1
ATOM 649 C C . ASN A 1 85 ? 6.121 2.144 -12.185 1.00 95.31 85 ASN A C 1
ATOM 651 O O . ASN A 1 85 ? 5.843 2.613 -13.289 1.00 95.31 85 ASN A O 1
ATOM 655 N N . TYR A 1 86 ? 7.267 2.430 -11.579 1.00 94.25 86 TYR A N 1
ATOM 656 C CA . TYR A 1 86 ? 8.409 3.006 -12.284 1.00 94.25 86 TYR A CA 1
ATOM 657 C C . TYR A 1 86 ? 9.709 2.702 -11.541 1.00 94.25 86 TYR A C 1
ATOM 659 O O . TYR A 1 86 ? 9.721 2.524 -10.322 1.00 94.25 86 TYR A O 1
ATOM 667 N N . PHE A 1 87 ? 10.813 2.641 -12.278 1.00 95.19 87 PHE A N 1
ATOM 668 C CA . PHE A 1 87 ? 12.131 2.378 -11.710 1.00 95.19 87 PHE A CA 1
ATOM 669 C C . PHE A 1 87 ? 12.743 3.649 -11.103 1.00 95.19 87 PHE A C 1
ATOM 671 O O . PHE A 1 87 ? 12.633 4.736 -11.673 1.00 95.19 87 PHE A O 1
ATOM 678 N N . LEU A 1 88 ? 13.397 3.509 -9.951 1.00 93.12 88 LEU A N 1
ATOM 679 C CA . LEU A 1 88 ? 14.181 4.536 -9.269 1.00 93.12 88 LEU A CA 1
ATOM 680 C C . LEU A 1 88 ? 15.675 4.203 -9.431 1.00 93.12 88 LEU A C 1
ATOM 682 O O . LEU A 1 88 ? 16.199 3.399 -8.658 1.00 93.12 88 LEU A O 1
ATOM 686 N N . PRO A 1 89 ? 16.392 4.828 -10.389 1.00 91.12 89 PRO A N 1
ATOM 687 C CA . PRO A 1 89 ? 17.779 4.465 -10.688 1.00 91.12 89 PRO A CA 1
ATOM 688 C C . PRO A 1 89 ? 18.735 4.646 -9.509 1.00 91.12 89 PRO A C 1
ATOM 690 O O . PRO A 1 89 ? 19.634 3.834 -9.320 1.00 91.12 89 PRO A O 1
ATOM 693 N N . ARG A 1 90 ? 18.520 5.693 -8.700 1.00 92.88 90 ARG A N 1
ATOM 694 C CA . ARG A 1 90 ? 19.374 6.017 -7.550 1.00 92.88 90 ARG A CA 1
ATOM 695 C C . ARG A 1 90 ? 19.388 4.899 -6.509 1.00 92.88 90 ARG A C 1
ATOM 697 O O . ARG A 1 90 ? 20.449 4.560 -6.003 1.00 92.88 90 ARG A O 1
ATOM 704 N N . ASP A 1 91 ? 18.220 4.327 -6.239 1.00 91.00 91 ASP A N 1
ATOM 705 C CA . ASP A 1 91 ? 18.034 3.352 -5.163 1.00 91.00 91 ASP A CA 1
ATOM 706 C C . ASP A 1 91 ? 18.036 1.908 -5.685 1.00 91.00 91 ASP A C 1
ATOM 708 O O . ASP A 1 91 ? 17.943 0.971 -4.897 1.00 91.00 91 ASP A O 1
ATOM 712 N N . LYS A 1 92 ? 18.110 1.720 -7.013 1.00 95.19 92 LYS A N 1
ATOM 713 C CA . LYS A 1 92 ? 17.954 0.426 -7.699 1.00 95.19 92 LYS A CA 1
ATOM 714 C C . LYS A 1 92 ? 16.689 -0.330 -7.248 1.00 95.19 92 LYS A C 1
ATOM 716 O O . LYS A 1 92 ? 16.696 -1.551 -7.113 1.00 95.19 92 LYS A O 1
ATOM 721 N N . LYS A 1 93 ? 15.600 0.407 -7.009 1.00 95.44 93 LYS A N 1
ATOM 722 C CA . LYS A 1 93 ? 14.291 -0.108 -6.568 1.00 95.44 93 LYS A CA 1
ATOM 723 C C . LYS A 1 93 ? 13.192 0.320 -7.544 1.00 95.44 93 LYS A C 1
ATOM 725 O O . LYS A 1 93 ? 13.341 1.287 -8.285 1.00 95.44 93 LYS A O 1
ATOM 730 N N . PHE A 1 94 ? 12.061 -0.368 -7.521 1.00 94.94 94 PHE A N 1
ATOM 731 C CA . PHE A 1 94 ? 10.828 0.047 -8.181 1.00 94.94 94 PHE A CA 1
ATOM 732 C C . PHE A 1 94 ? 9.912 0.736 -7.178 1.00 94.94 94 PHE A C 1
ATOM 734 O O . PHE A 1 94 ? 9.724 0.235 -6.072 1.00 94.94 94 PHE A O 1
ATOM 741 N N . ASN A 1 95 ? 9.327 1.866 -7.577 1.00 96.19 95 ASN A N 1
ATOM 742 C CA . ASN A 1 95 ? 8.207 2.462 -6.865 1.00 96.19 95 ASN A CA 1
ATOM 743 C C . ASN A 1 95 ? 6.900 2.009 -7.518 1.00 96.19 95 ASN A C 1
ATOM 745 O O . ASN A 1 95 ? 6.685 2.257 -8.707 1.00 96.19 95 ASN A O 1
ATOM 749 N N . CYS A 1 96 ? 6.032 1.367 -6.746 1.00 96.38 96 CYS A N 1
ATOM 750 C CA . CYS A 1 96 ? 4.783 0.780 -7.210 1.00 96.38 96 CYS A CA 1
ATOM 751 C C . CYS A 1 96 ? 3.604 1.377 -6.442 1.00 96.38 96 CYS A C 1
ATOM 753 O O . CYS A 1 96 ? 3.481 1.189 -5.235 1.00 96.38 96 CYS A O 1
ATOM 755 N N . GLY A 1 97 ? 2.708 2.068 -7.141 1.00 96.94 97 GLY A N 1
ATOM 756 C CA . GLY A 1 97 ? 1.480 2.588 -6.555 1.00 96.94 97 GLY A CA 1
ATOM 757 C C . GLY A 1 97 ? 0.399 1.529 -6.529 1.00 96.94 97 GLY A C 1
ATOM 758 O O . GLY A 1 97 ? 0.059 0.962 -7.568 1.00 96.94 97 GLY A O 1
ATOM 759 N N . VAL A 1 98 ? -0.180 1.307 -5.356 1.00 97.12 98 VAL A N 1
ATOM 760 C CA . VAL A 1 98 ? -1.203 0.287 -5.133 1.00 97.12 98 VAL A CA 1
ATOM 761 C C . VAL A 1 98 ? -2.456 0.901 -4.519 1.00 97.12 98 VAL A C 1
ATOM 763 O O . VAL A 1 98 ? -2.389 1.832 -3.715 1.00 97.12 98 VAL A O 1
ATOM 766 N N . GLN A 1 99 ? -3.616 0.383 -4.910 1.00 97.19 99 GLN A N 1
ATOM 767 C CA . GLN A 1 99 ? -4.916 0.749 -4.353 1.00 97.19 99 GLN A CA 1
ATOM 768 C C . GLN A 1 99 ? -5.498 -0.435 -3.593 1.00 97.19 99 GLN A C 1
ATOM 770 O O . GLN A 1 99 ? -5.590 -1.523 -4.156 1.00 97.19 99 GLN A O 1
ATOM 775 N N . PHE A 1 100 ? -5.939 -0.217 -2.356 1.00 96.62 100 PHE A N 1
ATOM 776 C CA . PHE A 1 100 ? -6.607 -1.254 -1.573 1.00 96.62 100 PHE A CA 1
ATOM 777 C C . PHE A 1 100 ? -7.986 -1.562 -2.164 1.00 96.62 100 PHE A C 1
ATOM 779 O O . PHE A 1 100 ? -8.744 -0.646 -2.493 1.00 96.62 100 PHE A O 1
ATOM 786 N N . LEU A 1 101 ? -8.297 -2.850 -2.325 1.00 94.88 101 LEU A N 1
ATOM 787 C CA . LEU A 1 101 ? -9.543 -3.311 -2.947 1.00 94.88 101 LEU A CA 1
ATOM 788 C C . LEU A 1 101 ? -10.660 -3.528 -1.924 1.00 94.88 101 LEU A C 1
ATOM 790 O O . LEU A 1 101 ? -11.800 -3.134 -2.162 1.00 94.88 101 LEU A O 1
ATOM 794 N N . SER A 1 102 ? -10.345 -4.145 -0.786 1.00 88.75 102 SER A N 1
ATOM 795 C CA . SER A 1 102 ? -11.344 -4.547 0.213 1.00 88.75 102 SER A CA 1
ATOM 796 C C . SER A 1 102 ? -10.771 -4.442 1.621 1.00 88.75 102 SER A C 1
ATOM 798 O O . SER A 1 102 ? -10.610 -5.429 2.333 1.00 88.75 102 SER A O 1
ATOM 800 N N . LEU A 1 103 ? -10.428 -3.217 2.017 1.00 92.00 103 LEU A N 1
ATOM 801 C CA . LEU A 1 103 ? -9.921 -2.957 3.357 1.00 92.00 103 LEU A CA 1
ATOM 802 C C . LEU A 1 103 ? -11.063 -3.078 4.378 1.00 92.00 103 LEU A C 1
ATOM 804 O O . LEU A 1 103 ? -12.082 -2.391 4.250 1.00 92.00 103 LEU A O 1
ATOM 808 N N . LYS A 1 104 ? -10.892 -3.924 5.403 1.00 93.62 104 LYS A N 1
ATOM 809 C CA . LYS A 1 104 ? -11.849 -4.035 6.515 1.00 93.62 104 LYS A CA 1
ATOM 810 C C . LYS A 1 104 ? -12.079 -2.659 7.151 1.00 93.62 104 LYS A C 1
ATOM 812 O O . LYS A 1 104 ? -11.153 -1.854 7.253 1.00 93.62 104 LYS A O 1
ATOM 817 N N . LYS A 1 105 ? -13.304 -2.387 7.614 1.00 94.06 105 LYS A N 1
ATOM 818 C CA . LYS A 1 105 ? -13.668 -1.089 8.219 1.00 94.06 105 LYS A CA 1
ATOM 819 C C . LYS A 1 105 ? -12.770 -0.734 9.411 1.00 94.06 105 LYS A C 1
ATOM 821 O O . LYS A 1 105 ? -12.384 0.420 9.559 1.00 94.06 105 LYS A O 1
ATOM 826 N N . GLU A 1 106 ? -12.409 -1.729 10.214 1.00 94.00 106 GLU A N 1
ATOM 827 C CA . GLU A 1 106 ? -11.467 -1.603 11.333 1.00 94.00 106 GLU A CA 1
ATOM 828 C C . GLU A 1 106 ? -10.071 -1.195 10.855 1.00 94.00 106 GLU A C 1
ATOM 830 O O . GLU A 1 106 ? -9.522 -0.204 11.323 1.00 94.00 106 GLU A O 1
ATOM 835 N N . TYR A 1 107 ? -9.534 -1.885 9.846 1.00 94.50 107 TYR A N 1
ATOM 836 C CA . TYR A 1 107 ? -8.219 -1.578 9.274 1.00 94.50 107 TYR A CA 1
ATOM 837 C C . TYR A 1 107 ? -8.186 -0.194 8.632 1.00 94.50 107 TYR A C 1
ATOM 839 O O . TYR A 1 107 ? -7.188 0.514 8.720 1.00 94.50 107 TYR A O 1
ATOM 847 N N . LYS A 1 108 ? -9.300 0.232 8.030 1.00 94.06 108 LYS A N 1
ATOM 848 C CA . LYS A 1 108 ? -9.439 1.592 7.517 1.00 94.06 108 LYS A CA 1
ATOM 849 C C . LYS A 1 108 ? -9.320 2.630 8.634 1.00 94.06 108 LYS A C 1
ATOM 851 O O . LYS A 1 108 ? -8.575 3.587 8.458 1.00 94.06 108 LYS A O 1
ATOM 856 N N . ARG A 1 109 ? -10.000 2.422 9.768 1.00 94.25 109 ARG A N 1
ATOM 857 C CA . ARG A 1 109 ? -9.902 3.306 10.944 1.00 94.25 109 ARG A CA 1
ATOM 858 C C . ARG A 1 109 ? -8.479 3.345 11.497 1.00 94.25 109 ARG A C 1
ATOM 860 O O . ARG A 1 109 ? -7.958 4.430 11.709 1.00 94.25 109 ARG A O 1
ATOM 867 N N . ILE A 1 110 ? -7.838 2.183 11.626 1.00 94.00 110 ILE A N 1
ATOM 868 C CA . ILE A 1 110 ? -6.441 2.065 12.065 1.00 94.00 110 ILE A CA 1
ATOM 869 C C . ILE A 1 110 ? -5.506 2.856 11.143 1.00 94.00 110 ILE A C 1
ATOM 871 O O . ILE A 1 110 ? -4.673 3.619 11.619 1.00 94.00 110 ILE A O 1
ATOM 875 N N . LEU A 1 111 ? -5.657 2.733 9.821 1.00 93.75 111 LEU A N 1
ATOM 876 C CA . LEU A 1 111 ? -4.846 3.498 8.872 1.00 93.75 111 LEU A CA 1
ATOM 877 C C . LEU A 1 111 ? -5.131 5.003 8.925 1.00 93.75 111 LEU A C 1
ATOM 879 O O . LEU A 1 111 ? -4.211 5.804 8.767 1.00 93.75 111 LEU A O 1
ATOM 883 N N . GLU A 1 112 ? -6.384 5.409 9.127 1.00 93.19 112 GLU A N 1
ATOM 884 C CA . GLU A 1 112 ? -6.748 6.819 9.302 1.00 93.19 112 GLU A CA 1
ATOM 885 C C . GLU A 1 112 ? -6.110 7.399 10.569 1.00 93.19 112 GLU A C 1
ATOM 887 O O . GLU A 1 112 ? -5.494 8.461 10.507 1.00 93.19 112 GLU A O 1
ATOM 892 N N . GLU A 1 113 ? -6.161 6.675 11.684 1.00 93.12 113 GLU A N 1
ATOM 893 C CA . GLU A 1 113 ? -5.509 7.056 12.936 1.00 93.12 113 GLU A CA 1
ATOM 894 C C . GLU A 1 113 ? -3.984 7.099 12.799 1.00 93.12 113 GLU A C 1
ATOM 896 O O . GLU A 1 113 ? -3.368 8.110 13.133 1.00 93.12 113 GLU A O 1
ATOM 901 N N . PHE A 1 114 ? -3.385 6.068 12.198 1.00 91.69 114 PHE A N 1
ATOM 902 C CA . PHE A 1 114 ? -1.956 6.020 11.896 1.00 91.69 114 PHE A CA 1
ATOM 903 C C . PHE A 1 114 ? -1.521 7.221 11.046 1.00 91.69 114 PHE A C 1
ATOM 905 O O . PHE A 1 114 ? -0.565 7.922 11.377 1.00 91.69 114 PHE A O 1
ATOM 912 N N . THR A 1 115 ? -2.245 7.505 9.957 1.00 91.62 115 THR A N 1
ATOM 913 C CA . THR A 1 115 ? -1.928 8.650 9.090 1.00 91.62 115 THR A CA 1
ATOM 914 C C . THR A 1 115 ? -2.121 9.982 9.808 1.00 91.62 115 THR A C 1
ATOM 916 O O . THR A 1 115 ? -1.335 10.900 9.592 1.00 91.62 115 THR A O 1
ATOM 919 N N . LYS A 1 116 ? -3.112 10.105 10.696 1.00 90.69 116 LYS A N 1
ATOM 920 C CA . LYS A 1 116 ? -3.309 11.309 11.508 1.00 90.69 116 LYS A CA 1
ATOM 921 C C . LYS A 1 116 ? -2.154 11.511 12.492 1.00 90.69 116 LYS A C 1
ATOM 923 O O . LYS A 1 116 ? -1.616 12.613 12.543 1.00 90.69 116 LYS A O 1
ATOM 928 N N . ALA A 1 117 ? -1.735 10.454 13.190 1.00 90.06 117 ALA A N 1
ATOM 929 C CA . ALA A 1 117 ? -0.618 10.479 14.134 1.00 90.06 117 ALA A CA 1
ATOM 930 C C . ALA A 1 117 ? 0.708 10.847 13.445 1.00 90.06 117 ALA A C 1
ATOM 932 O O . ALA A 1 117 ? 1.425 11.745 13.886 1.00 90.06 117 ALA A O 1
ATOM 933 N N . LYS A 1 118 ? 1.007 10.225 12.300 1.00 89.00 118 LYS A N 1
ATOM 934 C CA . LYS A 1 118 ? 2.194 10.558 11.500 1.00 89.00 118 LYS A CA 1
ATOM 935 C C . LYS A 1 118 ? 2.154 11.984 10.948 1.00 89.00 118 LYS A C 1
ATOM 937 O O . LYS A 1 118 ? 3.167 12.676 10.945 1.00 89.00 118 LYS A O 1
ATOM 942 N N . ASN A 1 119 ? 0.981 12.459 10.533 1.00 87.19 119 ASN A N 1
ATOM 943 C CA . ASN A 1 119 ? 0.814 13.833 10.069 1.00 87.19 119 ASN A CA 1
ATOM 944 C C . ASN A 1 119 ? 1.070 14.855 11.193 1.00 87.19 119 ASN A C 1
ATOM 946 O O . ASN A 1 119 ? 1.749 15.849 10.953 1.00 87.19 119 ASN A O 1
ATOM 950 N N . SER A 1 120 ? 0.608 14.597 12.425 1.00 87.31 120 SER A N 1
ATOM 951 C CA . SER A 1 120 ? 0.927 15.459 13.578 1.00 87.31 120 SER A CA 1
ATOM 952 C C . SER A 1 120 ? 2.415 15.484 13.935 1.00 87.31 120 SER A C 1
ATOM 954 O O . SER A 1 120 ? 2.878 16.469 14.496 1.00 87.31 120 SER A O 1
ATOM 956 N N . LEU A 1 121 ? 3.173 14.448 13.561 1.00 86.69 121 LEU A N 1
ATOM 957 C CA . LEU A 1 121 ? 4.631 14.387 13.718 1.00 86.69 121 LEU A CA 1
ATOM 958 C C . LEU A 1 121 ? 5.398 15.069 12.570 1.00 86.69 121 LEU A C 1
ATOM 960 O O . LEU A 1 121 ? 6.623 15.016 12.528 1.00 86.69 121 LEU A O 1
ATOM 964 N N . GLY A 1 122 ? 4.702 15.697 11.616 1.00 83.00 122 GLY A N 1
ATOM 965 C CA . GLY A 1 122 ? 5.332 16.356 10.469 1.00 83.00 122 GLY A CA 1
ATOM 966 C C . GLY A 1 122 ? 5.773 15.402 9.354 1.00 83.00 122 GLY A C 1
ATOM 967 O O . GLY A 1 122 ? 6.373 15.845 8.378 1.00 83.00 122 GLY A O 1
ATOM 968 N N . GLU A 1 123 ? 5.423 14.114 9.426 1.00 82.88 123 GLU A N 1
ATOM 969 C CA . GLU A 1 123 ? 5.715 13.115 8.383 1.00 82.88 123 GLU A CA 1
ATOM 970 C C . GLU A 1 123 ? 4.683 13.127 7.238 1.00 82.88 123 GLU A C 1
ATOM 972 O O . GLU A 1 123 ? 4.517 12.159 6.486 1.00 82.88 123 GLU A O 1
ATOM 977 N N . ALA A 1 124 ? 3.962 14.238 7.089 1.00 81.56 124 ALA A N 1
ATOM 978 C CA . ALA A 1 124 ? 3.079 14.471 5.961 1.00 81.56 124 ALA A CA 1
ATOM 979 C C . ALA A 1 124 ? 3.880 14.363 4.661 1.00 81.56 124 ALA A C 1
ATOM 981 O O . ALA A 1 124 ? 4.945 14.966 4.531 1.00 81.56 124 ALA A O 1
ATOM 982 N N . VAL A 1 125 ? 3.366 13.635 3.665 1.00 74.25 125 VAL A N 1
ATOM 983 C CA . VAL A 1 125 ? 4.002 13.644 2.342 1.00 74.25 125 VAL A CA 1
ATOM 984 C C . VAL A 1 125 ? 3.898 15.071 1.810 1.00 74.25 125 VAL A C 1
ATOM 986 O O . VAL A 1 125 ? 2.776 15.514 1.535 1.00 74.25 125 VAL A O 1
ATOM 989 N N . PRO A 1 126 ? 5.023 15.792 1.625 1.00 66.19 126 PRO A N 1
ATOM 990 C CA . PRO A 1 126 ? 4.964 17.145 1.115 1.00 66.19 126 PRO A CA 1
ATOM 991 C C . PRO A 1 126 ? 4.285 17.115 -0.248 1.00 66.19 126 PRO A C 1
ATOM 993 O O . PRO A 1 126 ? 4.485 16.192 -1.049 1.00 66.19 126 PRO A O 1
ATOM 996 N N . GLU A 1 127 ? 3.461 18.122 -0.508 1.00 63.41 127 GLU A N 1
ATOM 997 C CA . GLU A 1 127 ? 2.726 18.281 -1.754 1.00 63.41 127 GLU A CA 1
ATOM 998 C C . GLU A 1 127 ? 3.732 18.445 -2.917 1.00 63.41 127 GLU A C 1
ATOM 1000 O O . GLU A 1 127 ? 4.128 19.541 -3.320 1.00 63.41 127 GLU A O 1
ATOM 1005 N N . ARG A 1 128 ? 4.241 17.328 -3.455 1.00 55.22 128 ARG A N 1
ATOM 1006 C CA . ARG A 1 128 ? 5.055 17.330 -4.675 1.00 55.22 128 ARG A CA 1
ATOM 1007 C C . ARG A 1 128 ? 4.165 17.893 -5.793 1.00 55.22 128 ARG A C 1
ATOM 1009 O O . ARG A 1 128 ? 3.144 17.292 -6.096 1.00 55.22 128 ARG A O 1
ATOM 1016 N N . ARG A 1 129 ? 4.476 18.948 -6.551 1.00 53.53 129 ARG A N 1
ATOM 1017 C CA . ARG A 1 129 ? 5.669 19.791 -6.729 1.00 53.53 129 ARG A CA 1
ATOM 1018 C C . ARG A 1 129 ? 5.251 20.973 -7.615 1.00 53.53 129 ARG A C 1
ATOM 1020 O O . ARG A 1 129 ? 4.814 20.752 -8.746 1.00 53.53 129 ARG A O 1
ATOM 1027 N N . ARG A 1 130 ? 5.565 22.208 -7.217 1.00 46.31 130 ARG A N 1
ATOM 1028 C CA . ARG A 1 130 ? 5.837 23.304 -8.174 1.00 46.31 130 ARG A CA 1
ATOM 1029 C C . ARG A 1 130 ? 7.329 23.603 -8.306 1.00 46.31 130 ARG A C 1
ATOM 1031 O O . ARG A 1 130 ? 7.799 23.914 -9.396 1.00 46.31 130 ARG A O 1
ATOM 1038 N N . ILE A 1 131 ? 8.083 23.460 -7.219 1.00 45.78 131 ILE A N 1
ATOM 1039 C CA . ILE A 1 131 ? 9.489 23.882 -7.149 1.00 45.78 131 ILE A CA 1
ATOM 1040 C C . ILE A 1 131 ? 10.407 22.912 -7.906 1.00 45.78 131 ILE A C 1
ATOM 1042 O O . ILE A 1 131 ? 11.240 23.343 -8.699 1.00 45.78 131 ILE A O 1
ATOM 1046 N N . GLU A 1 132 ? 10.210 21.599 -7.770 1.00 48.12 132 GLU A N 1
ATOM 1047 C CA . GLU A 1 132 ? 11.090 20.633 -8.444 1.00 48.12 132 GLU A CA 1
ATOM 1048 C C . GLU A 1 132 ? 10.707 20.390 -9.920 1.00 48.12 132 GLU A C 1
ATOM 1050 O O . GLU A 1 132 ? 11.571 19.999 -10.699 1.00 48.12 132 GLU A O 1
ATOM 1055 N N . ARG A 1 133 ? 9.467 20.703 -10.351 1.00 52.34 133 ARG A N 1
ATOM 1056 C CA . ARG A 1 133 ? 9.128 20.771 -11.793 1.00 52.34 133 ARG A CA 1
ATOM 1057 C C . ARG A 1 133 ? 9.848 21.937 -12.477 1.00 52.34 133 ARG A C 1
ATOM 1059 O O . ARG A 1 133 ? 10.443 21.737 -13.527 1.00 52.34 133 ARG A O 1
ATOM 1066 N N . ARG A 1 134 ? 9.911 23.107 -11.827 1.00 50.66 134 ARG A N 1
ATOM 1067 C CA . ARG A 1 134 ? 10.669 24.265 -12.335 1.00 50.66 134 ARG A CA 1
ATOM 1068 C C . ARG A 1 134 ? 12.177 24.004 -12.419 1.00 50.66 134 ARG A C 1
ATOM 1070 O O . ARG A 1 134 ? 12.822 24.505 -13.332 1.00 50.66 134 ARG A O 1
ATOM 1077 N N . LYS A 1 135 ? 12.752 23.220 -11.497 1.00 47.00 135 LYS A N 1
ATOM 1078 C CA . LYS A 1 135 ? 14.174 22.824 -11.565 1.00 47.00 135 LYS A CA 1
ATOM 1079 C C . LYS A 1 135 ? 14.456 21.816 -12.687 1.00 47.00 135 LYS A C 1
ATOM 1081 O O . LYS A 1 135 ? 15.520 21.897 -13.289 1.00 47.00 135 LYS A O 1
ATOM 1086 N N . ALA A 1 136 ? 13.524 20.906 -12.983 1.00 51.09 136 ALA A N 1
ATOM 1087 C CA . ALA A 1 136 ? 13.644 19.993 -14.120 1.00 51.09 136 ALA A CA 1
ATOM 1088 C C . ALA A 1 136 ? 13.499 20.735 -15.462 1.00 51.09 136 ALA A C 1
ATOM 1090 O O . ALA A 1 136 ? 14.367 20.593 -16.312 1.00 51.09 136 ALA A O 1
ATOM 1091 N N . GLU A 1 137 ? 12.496 21.611 -15.608 1.00 49.22 137 GLU A N 1
ATOM 1092 C CA . GLU A 1 137 ? 12.294 22.421 -16.824 1.00 49.22 137 GLU A CA 1
ATOM 1093 C C . GLU A 1 137 ? 13.465 23.369 -17.116 1.00 49.22 137 GLU A C 1
ATOM 1095 O O . GLU A 1 137 ? 13.856 23.511 -18.271 1.00 49.22 137 GLU A O 1
ATOM 1100 N N . ARG A 1 138 ? 14.075 23.978 -16.086 1.00 49.78 138 ARG A N 1
ATOM 1101 C CA . ARG A 1 138 ? 15.260 24.840 -16.260 1.00 49.78 138 ARG A CA 1
ATOM 1102 C C . ARG A 1 138 ? 16.521 24.073 -16.663 1.00 49.78 138 ARG A C 1
ATOM 1104 O O . ARG A 1 138 ? 17.392 24.663 -17.286 1.00 49.78 138 ARG A O 1
ATOM 1111 N N . ARG A 1 139 ? 16.634 22.783 -16.326 1.00 47.97 139 ARG A N 1
ATOM 1112 C CA . ARG A 1 139 ? 17.789 21.945 -16.705 1.00 47.97 139 ARG A CA 1
ATOM 1113 C C . ARG A 1 139 ? 17.668 21.363 -18.113 1.00 47.97 139 ARG A C 1
ATOM 1115 O O . ARG A 1 139 ? 18.684 21.121 -18.744 1.00 47.97 139 ARG A O 1
ATOM 1122 N N . THR A 1 140 ? 16.454 21.197 -18.631 1.00 48.50 140 THR A N 1
ATOM 1123 C CA . THR A 1 140 ? 16.204 20.779 -20.024 1.00 48.50 140 THR A CA 1
ATOM 1124 C C . THR A 1 140 ? 16.101 21.940 -21.019 1.00 48.50 140 THR A C 1
ATOM 1126 O O . THR A 1 140 ? 15.824 21.706 -22.189 1.00 48.50 140 THR A O 1
ATOM 1129 N N . ALA A 1 141 ? 16.317 23.186 -20.583 1.00 45.84 141 ALA A N 1
ATOM 1130 C CA . ALA A 1 141 ? 16.318 24.366 -21.454 1.00 45.84 141 ALA A CA 1
ATOM 1131 C C . ALA A 1 141 ? 17.693 24.684 -22.072 1.00 45.84 141 ALA A C 1
ATOM 1133 O O . ALA A 1 141 ? 17.825 25.694 -22.755 1.00 45.84 141 ALA A O 1
ATOM 1134 N N . VAL A 1 142 ? 18.706 23.836 -21.866 1.00 51.53 142 VAL A N 1
ATOM 1135 C CA . VAL A 1 142 ? 19.877 23.814 -22.749 1.00 51.53 142 VAL A CA 1
ATOM 1136 C C . VAL A 1 142 ? 19.525 22.866 -23.884 1.00 51.53 142 VAL A C 1
ATOM 1138 O O . VAL A 1 142 ? 19.711 21.654 -23.791 1.00 51.53 142 VAL A O 1
ATOM 1141 N N . ILE A 1 143 ? 18.900 23.425 -24.916 1.00 52.00 143 ILE A N 1
ATOM 1142 C CA . ILE A 1 143 ? 18.744 22.756 -26.204 1.00 52.00 143 ILE A CA 1
ATOM 1143 C C . ILE A 1 143 ? 20.165 22.637 -26.768 1.00 52.00 143 ILE A C 1
ATOM 1145 O O . ILE A 1 143 ? 20.810 23.668 -26.938 1.00 52.00 143 ILE A O 1
ATOM 1149 N N . PRO A 1 144 ? 20.696 21.429 -27.015 1.00 50.78 144 PRO A N 1
ATOM 1150 C CA . PRO A 1 144 ? 21.968 21.303 -27.704 1.00 50.78 144 PRO A CA 1
ATOM 1151 C C . PRO A 1 144 ? 21.836 21.901 -29.109 1.00 50.78 144 PRO A C 1
ATOM 1153 O O . PRO A 1 144 ? 20.925 21.528 -29.851 1.00 50.78 144 PRO A O 1
ATOM 1156 N N . ASP A 1 145 ? 22.751 22.798 -29.474 1.00 49.66 145 ASP A N 1
ATOM 1157 C CA . ASP A 1 145 ? 22.725 23.586 -30.721 1.00 49.66 145 ASP A CA 1
ATOM 1158 C C . ASP A 1 145 ? 22.868 22.746 -32.009 1.00 49.66 145 ASP A C 1
ATOM 1160 O O . ASP A 1 145 ? 22.834 23.265 -33.120 1.00 49.66 145 ASP A O 1
ATOM 1164 N N . TYR A 1 146 ? 22.992 21.421 -31.888 1.00 60.38 146 TYR A N 1
ATOM 1165 C CA . TYR A 1 146 ? 23.118 20.508 -33.023 1.00 60.38 146 TYR A CA 1
ATOM 1166 C C . TYR A 1 146 ? 21.789 19.899 -33.500 1.00 60.38 146 TYR A C 1
ATOM 1168 O O . TYR A 1 146 ? 21.794 19.106 -34.443 1.00 60.38 146 TYR A O 1
ATOM 1176 N N . VAL A 1 147 ? 20.633 20.228 -32.903 1.00 45.50 147 VAL A N 1
ATOM 1177 C CA . VAL A 1 147 ? 19.340 19.721 -33.409 1.00 45.50 147 VAL A CA 1
ATOM 1178 C C . VAL A 1 147 ? 18.865 20.568 -34.590 1.00 45.50 147 VAL A C 1
ATOM 1180 O O . VAL A 1 147 ? 17.919 21.352 -34.502 1.00 45.50 147 VAL A O 1
ATOM 1183 N N . SER A 1 148 ? 19.517 20.376 -35.733 1.00 51.03 148 SER A N 1
ATOM 1184 C CA . SER A 1 148 ? 19.044 20.864 -37.019 1.00 51.03 148 SER A CA 1
ATOM 1185 C C . SER A 1 148 ? 17.701 20.203 -37.383 1.00 51.03 148 SER A C 1
ATOM 1187 O O . SER A 1 148 ? 17.527 18.985 -37.378 1.00 51.03 148 SER A O 1
ATOM 1189 N N . ASN A 1 149 ? 16.705 21.048 -37.660 1.00 51.47 149 ASN A N 1
ATOM 1190 C CA . ASN A 1 149 ? 15.488 20.761 -38.426 1.00 51.47 149 ASN A CA 1
ATOM 1191 C C . ASN A 1 149 ? 14.716 19.460 -38.127 1.00 51.47 149 ASN A C 1
ATOM 1193 O O . ASN A 1 149 ? 14.411 18.671 -39.024 1.00 51.47 149 ASN A O 1
ATOM 1197 N N . ARG A 1 150 ? 14.183 19.310 -36.908 1.00 46.69 150 ARG A N 1
ATOM 1198 C CA . ARG A 1 150 ? 12.931 18.545 -36.763 1.00 46.69 150 ARG A CA 1
ATOM 1199 C C . ARG A 1 150 ? 11.750 19.433 -37.135 1.00 46.69 150 ARG A C 1
ATOM 1201 O O . ARG A 1 150 ? 11.259 20.217 -36.324 1.00 46.69 150 ARG A O 1
ATOM 1208 N N . ARG A 1 151 ? 11.299 19.284 -38.387 1.00 43.84 151 ARG A N 1
ATOM 1209 C CA . ARG A 1 151 ? 10.006 19.770 -38.896 1.00 43.84 151 ARG A CA 1
ATOM 1210 C C . ARG A 1 151 ? 8.950 19.673 -37.794 1.00 43.84 151 ARG A C 1
ATOM 1212 O O . ARG A 1 151 ? 8.660 18.583 -37.301 1.00 43.84 151 ARG A O 1
ATOM 1219 N N . ARG A 1 152 ? 8.352 20.813 -37.436 1.00 46.91 152 ARG A N 1
ATOM 1220 C CA . ARG A 1 152 ? 7.132 20.875 -36.624 1.00 46.91 152 ARG A CA 1
ATOM 1221 C C . ARG A 1 152 ? 6.064 20.022 -37.307 1.00 46.91 152 ARG A C 1
ATOM 1223 O O . ARG A 1 152 ? 5.400 20.481 -38.234 1.00 46.91 152 ARG A O 1
ATOM 1230 N N . VAL A 1 153 ? 5.877 18.789 -36.843 1.00 46.84 153 VAL A N 1
ATOM 1231 C CA . VAL A 1 153 ? 4.690 18.004 -37.180 1.00 46.84 153 VAL A CA 1
ATOM 1232 C C . VAL A 1 153 ? 3.521 18.692 -36.488 1.00 46.84 153 VAL A C 1
ATOM 1234 O O . VAL A 1 153 ? 3.271 18.530 -35.295 1.00 46.84 153 VAL A O 1
ATOM 1237 N N . ARG A 1 154 ? 2.854 19.553 -37.257 1.00 43.22 154 ARG A N 1
ATOM 1238 C CA . ARG A 1 154 ? 1.603 20.213 -36.902 1.00 43.22 154 ARG A CA 1
ATOM 1239 C C . ARG A 1 154 ? 0.617 19.129 -36.460 1.00 43.22 154 ARG A C 1
ATOM 1241 O O . ARG A 1 154 ? 0.403 18.153 -37.174 1.00 43.22 154 ARG A O 1
ATOM 1248 N N . ASN A 1 155 ? 0.059 19.310 -35.268 1.00 42.19 155 ASN A N 1
ATOM 1249 C CA . ASN A 1 155 ? -0.953 18.470 -34.633 1.00 42.19 155 ASN A CA 1
ATOM 1250 C C . ASN A 1 155 ? -1.912 17.786 -35.631 1.00 42.19 155 ASN A C 1
ATOM 1252 O O . ASN A 1 155 ? -2.854 18.412 -36.112 1.00 42.19 155 ASN A O 1
ATOM 1256 N N . ARG A 1 156 ? -1.763 16.471 -35.839 1.00 45.91 156 ARG A N 1
ATOM 1257 C CA . ARG A 1 156 ? -2.777 15.592 -36.462 1.00 45.91 156 ARG A CA 1
ATOM 1258 C C . ARG A 1 156 ? -3.949 15.297 -35.502 1.00 45.91 156 ARG A C 1
ATOM 1260 O O . ARG A 1 156 ? -4.403 14.167 -35.387 1.00 45.91 156 ARG A O 1
ATOM 1267 N N . ARG A 1 157 ? -4.443 16.305 -34.773 1.00 48.91 157 ARG A N 1
ATOM 1268 C CA . ARG A 1 157 ? -5.580 16.183 -33.830 1.00 48.91 157 ARG A CA 1
ATOM 1269 C C . ARG A 1 157 ? -6.792 17.044 -34.204 1.00 48.91 157 ARG A C 1
ATOM 1271 O O . ARG A 1 157 ? -7.588 17.402 -33.344 1.00 48.91 157 ARG A O 1
ATOM 1278 N N . SER A 1 158 ? -6.964 17.346 -35.489 1.00 47.41 158 SER A N 1
ATOM 1279 C CA . SER A 1 158 ? -8.187 17.970 -36.022 1.00 47.41 158 SER A CA 1
ATOM 1280 C C . SER A 1 158 ? -8.974 17.076 -36.989 1.00 47.41 158 SER A C 1
ATOM 1282 O O . SER A 1 158 ? -10.038 17.487 -37.444 1.00 47.41 158 SER A O 1
ATOM 1284 N N . PHE A 1 159 ? -8.518 15.848 -37.268 1.00 45.09 159 PHE A N 1
ATOM 1285 C CA . PHE A 1 159 ? -9.121 15.012 -38.315 1.00 45.09 159 PHE A CA 1
ATOM 1286 C C . PHE A 1 159 ? -10.194 14.013 -37.849 1.00 45.09 159 PHE A C 1
ATOM 1288 O O . PHE A 1 159 ? -10.835 13.395 -38.689 1.00 45.09 159 PHE A O 1
ATOM 1295 N N . ASP A 1 160 ? -10.475 13.915 -36.544 1.00 52.00 160 ASP A N 1
ATOM 1296 C CA . ASP A 1 160 ? -11.419 12.908 -36.015 1.00 52.00 160 ASP A CA 1
ATOM 1297 C C . ASP A 1 160 ? -12.795 13.443 -35.592 1.00 52.00 160 ASP A C 1
ATO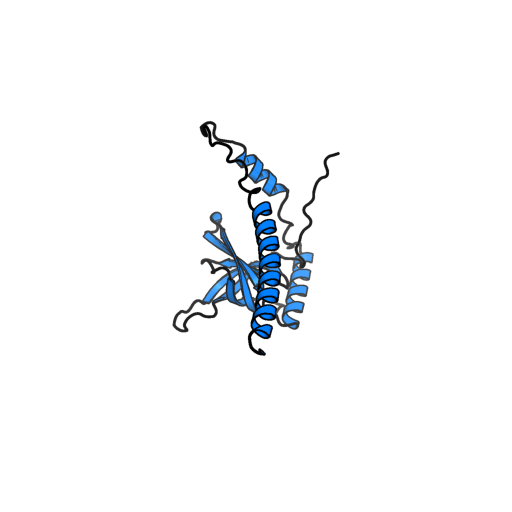M 1299 O O . ASP A 1 160 ? -13.682 12.679 -35.217 1.00 52.00 160 ASP A O 1
ATOM 1303 N N . ARG A 1 161 ? -13.042 14.758 -35.674 1.00 51.59 161 ARG A N 1
ATOM 1304 C CA . ARG A 1 161 ? -14.376 15.305 -35.348 1.00 51.59 161 ARG A CA 1
ATOM 1305 C C . ARG A 1 161 ? -15.353 15.308 -36.523 1.00 51.59 161 ARG A C 1
ATOM 1307 O O . ARG A 1 161 ? -16.557 15.283 -36.288 1.00 51.59 161 ARG A O 1
ATOM 1314 N N . ARG A 1 162 ? -14.870 15.302 -37.772 1.00 49.59 162 ARG A N 1
ATOM 1315 C CA . ARG A 1 162 ? -15.751 15.271 -38.955 1.00 49.59 162 ARG A CA 1
ATOM 1316 C C . ARG A 1 162 ? -16.260 13.860 -39.271 1.00 49.59 162 ARG A C 1
ATOM 1318 O O . ARG A 1 162 ? -17.434 13.720 -39.591 1.00 49.59 162 ARG A O 1
ATOM 1325 N N . GLN A 1 163 ? -15.450 12.813 -39.078 1.00 51.91 163 GLN A N 1
ATOM 1326 C CA . GLN A 1 163 ? -15.893 11.429 -39.321 1.00 51.91 163 GLN A CA 1
ATOM 1327 C C . GLN A 1 163 ? -16.940 10.952 -38.300 1.00 51.91 163 GLN A C 1
ATOM 1329 O O . GLN A 1 163 ? -17.903 10.285 -38.671 1.00 51.91 163 GLN A O 1
ATOM 1334 N N . ALA A 1 164 ? -16.842 11.372 -37.033 1.00 55.72 164 ALA A N 1
ATOM 1335 C CA . ALA A 1 164 ? -17.806 10.989 -35.996 1.00 55.72 164 ALA A CA 1
ATOM 1336 C C . ALA A 1 164 ? -19.234 11.529 -36.234 1.00 55.72 164 ALA A C 1
ATOM 1338 O O . ALA A 1 164 ? -20.211 10.891 -35.835 1.00 55.72 164 ALA A O 1
ATOM 1339 N N . LEU A 1 165 ? -19.373 12.685 -36.895 1.00 55.47 165 LEU A N 1
ATOM 1340 C CA . LEU A 1 165 ? -20.677 13.247 -37.269 1.00 55.47 165 LEU A CA 1
ATOM 1341 C C . LEU A 1 165 ? -21.274 12.537 -38.488 1.00 55.47 165 LEU A C 1
ATOM 1343 O O . LEU A 1 165 ? -22.458 12.208 -38.472 1.00 55.47 165 LEU A O 1
ATOM 1347 N N . VAL A 1 166 ? -20.448 12.216 -39.488 1.00 56.44 166 VAL A N 1
ATOM 1348 C CA . VAL A 1 166 ? -20.872 11.463 -40.678 1.00 56.44 166 VAL A CA 1
ATOM 1349 C C . VAL A 1 166 ? -21.336 10.053 -40.287 1.00 56.44 166 VAL A C 1
ATOM 1351 O O . VAL A 1 166 ? -22.429 9.641 -40.665 1.00 56.44 166 VAL A O 1
ATOM 1354 N N . ILE A 1 167 ? -20.598 9.354 -39.416 1.00 56.72 167 ILE A N 1
ATOM 1355 C CA . ILE A 1 167 ? -20.970 8.010 -38.935 1.00 56.72 167 ILE A CA 1
ATOM 1356 C C . ILE A 1 167 ? -22.286 8.032 -38.131 1.00 56.72 167 ILE A C 1
ATOM 1358 O O . ILE A 1 167 ? -23.102 7.115 -38.251 1.00 56.72 167 ILE A O 1
ATOM 1362 N N . ARG A 1 168 ? -22.555 9.088 -37.344 1.00 59.16 168 ARG A N 1
ATOM 1363 C CA . ARG A 1 168 ? -23.842 9.236 -36.634 1.00 59.16 168 ARG A CA 1
ATOM 1364 C C . ARG A 1 168 ? -25.009 9.541 -37.575 1.00 59.16 168 ARG A C 1
ATOM 1366 O O . ARG A 1 168 ? -26.111 9.063 -37.315 1.00 59.16 168 ARG A O 1
ATOM 1373 N N . PHE A 1 169 ? -24.774 10.287 -38.653 1.00 56.06 169 PHE A N 1
ATOM 1374 C CA . PHE A 1 169 ? -25.802 10.600 -39.645 1.00 56.06 169 PHE A CA 1
ATOM 1375 C C . PHE A 1 169 ? -26.182 9.360 -40.473 1.00 56.06 169 PHE A C 1
ATOM 1377 O O . PHE A 1 169 ? -27.362 9.016 -40.557 1.00 56.06 169 PHE A O 1
ATOM 1384 N N . PHE A 1 170 ? -25.193 8.600 -40.960 1.00 55.09 170 PHE A N 1
ATOM 1385 C CA . PHE A 1 170 ? -25.435 7.358 -41.707 1.00 55.09 170 PHE A CA 1
ATOM 1386 C C . PHE A 1 170 ? -26.138 6.281 -40.867 1.00 55.09 170 PHE A C 1
ATOM 1388 O O . PHE A 1 170 ? -27.040 5.612 -41.366 1.00 55.09 170 PHE A O 1
ATOM 1395 N N . ARG A 1 171 ? -25.825 6.159 -39.567 1.00 58.34 171 ARG A N 1
ATOM 1396 C CA . ARG A 1 171 ? -26.497 5.191 -38.675 1.00 58.34 171 ARG A CA 1
ATOM 1397 C C . ARG A 1 171 ? -27.976 5.518 -38.416 1.00 58.34 171 ARG A C 1
ATOM 1399 O O . ARG A 1 171 ? -28.741 4.626 -38.051 1.00 58.34 171 ARG A O 1
ATOM 1406 N N . LYS A 1 172 ? -28.386 6.782 -38.575 1.00 58.66 172 LYS A N 1
ATOM 1407 C CA . LYS A 1 172 ? -29.788 7.207 -38.428 1.00 58.66 172 LYS A CA 1
ATOM 1408 C C . LYS A 1 172 ? -30.584 6.966 -39.719 1.00 58.66 172 LYS A C 1
ATOM 1410 O O . LYS A 1 172 ? -31.730 6.534 -39.646 1.00 58.66 172 LYS A O 1
ATOM 1415 N N . LEU A 1 173 ? -29.951 7.156 -40.878 1.00 58.19 173 LEU A N 1
ATOM 1416 C CA . LEU A 1 173 ? -30.538 6.890 -42.197 1.00 58.19 173 LEU A CA 1
ATOM 1417 C C . LEU A 1 173 ? -30.766 5.396 -42.460 1.00 58.19 173 LEU A C 1
ATOM 1419 O O . LEU A 1 173 ? -31.838 5.019 -42.926 1.00 58.19 173 LEU A O 1
ATOM 1423 N N . THR A 1 174 ? -29.819 4.529 -42.090 1.00 57.53 174 THR A N 1
ATOM 1424 C CA . THR A 1 174 ? -29.962 3.080 -42.320 1.00 57.53 174 THR A CA 1
ATOM 1425 C C . THR A 1 174 ? -31.034 2.434 -41.442 1.00 57.53 174 THR A C 1
ATOM 1427 O O . THR A 1 174 ? -31.703 1.510 -41.892 1.00 57.53 174 THR A O 1
ATOM 1430 N N . LYS A 1 175 ? -31.280 2.948 -40.227 1.00 59.06 175 LYS A N 1
ATOM 1431 C CA . LYS A 1 175 ? -32.404 2.489 -39.388 1.00 59.06 175 LYS A CA 1
ATOM 1432 C C . LYS A 1 175 ? -33.774 2.857 -39.966 1.00 59.06 175 LYS A C 1
ATOM 1434 O O . LYS A 1 175 ? -34.686 2.044 -39.875 1.00 59.06 175 LYS A O 1
ATOM 1439 N N . SER A 1 176 ? -33.900 4.044 -40.561 1.00 57.53 176 SER A N 1
ATOM 1440 C CA . SER A 1 176 ? -35.144 4.491 -41.205 1.00 57.53 176 SER A CA 1
ATOM 1441 C C . SER A 1 176 ? -35.464 3.655 -42.453 1.00 57.53 176 SER A C 1
ATOM 1443 O O . SER A 1 176 ? -36.573 3.149 -42.595 1.00 57.53 176 SER A O 1
ATOM 1445 N N . LEU A 1 177 ? -34.458 3.412 -43.303 1.00 58.62 177 LEU A N 1
ATOM 1446 C CA . LEU A 1 177 ? -34.599 2.594 -44.515 1.00 58.62 177 LEU A CA 1
ATOM 1447 C C . LEU A 1 177 ? -34.887 1.111 -44.221 1.00 58.62 177 LEU A C 1
ATOM 1449 O O . LEU A 1 177 ? -35.665 0.482 -44.929 1.00 58.62 177 LEU A O 1
ATOM 1453 N N . LEU A 1 178 ? -34.310 0.539 -43.160 1.00 59.50 178 LEU A N 1
ATOM 1454 C CA . LEU A 1 178 ? -34.621 -0.840 -42.761 1.00 59.50 178 LEU A CA 1
ATOM 1455 C C . LEU A 1 178 ? -36.054 -0.990 -42.225 1.00 59.50 178 LEU A C 1
ATOM 1457 O O . LEU A 1 178 ? -36.671 -2.030 -42.442 1.00 59.50 178 LEU A O 1
ATOM 1461 N N . GLN A 1 179 ? -36.606 0.036 -41.569 1.00 61.06 179 GLN A N 1
ATOM 1462 C CA . GLN A 1 179 ? -38.005 0.022 -41.125 1.00 61.06 179 GLN A CA 1
ATOM 1463 C C . GLN A 1 179 ? -38.992 0.151 -42.291 1.00 61.06 179 GLN A C 1
ATOM 1465 O O . GLN A 1 179 ? -40.020 -0.523 -42.273 1.00 61.06 179 GLN A O 1
ATOM 1470 N N . SER A 1 180 ? -38.684 0.944 -43.322 1.00 59.41 180 SER A N 1
ATOM 1471 C CA . SER A 1 180 ? -39.552 1.047 -44.503 1.00 59.41 180 SER A CA 1
ATOM 1472 C C . SER A 1 180 ? -39.536 -0.224 -45.360 1.00 59.41 180 SER A C 1
ATOM 1474 O O . SER A 1 180 ? -40.594 -0.660 -45.807 1.00 59.41 180 SER A O 1
ATOM 1476 N N . ILE A 1 181 ? -38.381 -0.882 -45.520 1.00 59.47 181 ILE A N 1
ATOM 1477 C CA . ILE A 1 181 ? -38.277 -2.156 -46.259 1.00 59.47 181 ILE A CA 1
ATOM 1478 C C . ILE A 1 181 ? -39.033 -3.289 -45.540 1.00 59.47 181 ILE A C 1
ATOM 1480 O O . ILE A 1 181 ? -39.707 -4.086 -46.191 1.00 59.47 181 ILE A O 1
ATOM 1484 N N . LEU A 1 182 ? -38.986 -3.347 -44.203 1.00 58.56 182 LEU A N 1
ATOM 1485 C CA . LEU A 1 182 ? -39.753 -4.329 -43.419 1.00 58.56 182 LEU A CA 1
ATOM 1486 C C . LEU A 1 182 ? -41.274 -4.116 -43.500 1.00 58.56 182 LEU A C 1
ATOM 1488 O O . LEU A 1 182 ? -42.023 -5.085 -43.413 1.00 58.56 182 LEU A O 1
ATOM 1492 N N . LEU A 1 183 ? -41.731 -2.875 -43.688 1.00 56.12 183 LEU A N 1
ATOM 1493 C CA . LEU A 1 183 ? -43.150 -2.554 -43.879 1.00 56.12 183 LEU A CA 1
ATOM 1494 C C . LEU A 1 183 ? -43.651 -2.899 -45.288 1.00 56.12 183 LEU A C 1
ATOM 1496 O O . LEU A 1 183 ? -44.778 -3.370 -45.418 1.00 56.12 183 LEU A O 1
ATOM 1500 N N . PHE A 1 184 ? -42.824 -2.732 -46.326 1.00 55.78 184 PHE A N 1
ATOM 1501 C CA . PHE A 1 184 ? -43.183 -3.132 -47.693 1.00 55.78 184 PHE A CA 1
ATOM 1502 C C . PHE A 1 184 ? -43.254 -4.654 -47.855 1.00 55.78 184 PHE A C 1
ATOM 1504 O O . PHE A 1 184 ? -44.234 -5.162 -48.387 1.00 55.78 184 PHE A O 1
ATOM 1511 N N . LYS A 1 185 ? -42.306 -5.403 -47.275 1.00 54.38 185 LYS A N 1
ATOM 1512 C CA . LYS A 1 185 ? -42.300 -6.875 -47.357 1.00 54.38 185 LYS A CA 1
ATOM 1513 C C . LYS A 1 185 ? -43.491 -7.552 -46.666 1.00 54.38 185 LYS A C 1
ATOM 1515 O O . LYS A 1 185 ? -43.724 -8.735 -46.882 1.00 54.38 185 LYS A O 1
ATOM 1520 N N . LYS A 1 186 ? -44.215 -6.824 -45.810 1.00 54.72 186 LYS A N 1
ATOM 1521 C CA . LYS A 1 186 ? -45.404 -7.327 -45.114 1.00 54.72 186 LYS A CA 1
ATOM 1522 C C . LYS A 1 186 ? -46.687 -7.175 -45.940 1.00 54.72 186 LYS A C 1
ATOM 1524 O O . LYS A 1 186 ? -47.650 -7.864 -45.644 1.00 54.72 186 LYS A O 1
ATOM 1529 N N . LYS A 1 187 ? -46.700 -6.304 -46.958 1.00 54.66 187 LYS A N 1
ATOM 1530 C CA . LYS A 1 187 ? -47.858 -6.115 -47.849 1.00 54.66 187 LYS A CA 1
ATOM 1531 C C . LYS A 1 187 ? -47.897 -7.102 -49.018 1.00 54.66 187 LYS A C 1
ATOM 1533 O O . LYS A 1 187 ? -48.985 -7.434 -49.458 1.00 54.66 187 LYS A O 1
ATOM 1538 N N . ASP A 1 188 ? -46.753 -7.640 -49.436 1.00 54.34 188 ASP A N 1
ATOM 1539 C CA . ASP A 1 188 ? -46.678 -8.601 -50.553 1.00 54.34 188 ASP A CA 1
ATOM 1540 C C . ASP A 1 188 ? -46.987 -10.059 -50.145 1.00 54.34 188 ASP A C 1
ATOM 1542 O O . ASP A 1 188 ? -46.862 -10.968 -50.958 1.00 54.34 188 ASP A O 1
ATOM 1546 N N . ILE A 1 189 ? -47.346 -10.307 -48.879 1.00 55.34 189 ILE A N 1
ATOM 1547 C CA . ILE A 1 189 ? -47.672 -11.649 -48.350 1.00 55.34 189 ILE A CA 1
ATOM 1548 C C . ILE A 1 189 ? -49.190 -11.808 -48.113 1.00 55.34 189 ILE A C 1
ATOM 1550 O O . ILE A 1 189 ? -49.663 -12.913 -47.872 1.00 55.34 189 ILE A O 1
ATOM 1554 N N . GLU A 1 190 ? -49.971 -10.727 -48.220 1.00 55.25 190 GLU A N 1
ATOM 1555 C CA . GLU A 1 190 ? -51.434 -10.727 -48.029 1.00 55.25 190 GLU A CA 1
ATOM 1556 C C . GLU A 1 190 ? -52.199 -10.366 -49.321 1.00 55.25 190 GLU A C 1
ATOM 1558 O O . GLU A 1 190 ? -53.278 -9.781 -49.270 1.00 55.25 190 GLU A O 1
ATOM 1563 N N . SER A 1 191 ? -51.646 -10.691 -50.495 1.00 48.84 191 SER A N 1
ATOM 1564 C CA . SER A 1 191 ? -52.337 -10.607 -51.795 1.00 48.84 191 SER A CA 1
ATOM 1565 C C . SER A 1 191 ? -52.297 -11.944 -52.516 1.00 48.84 191 SER A C 1
ATOM 1567 O O . SER A 1 191 ? -51.197 -12.538 -52.559 1.00 48.84 191 SER A O 1
#

Nearest PDB structures (foldseek):
  5vx6-assembly1_A  TM=8.407E-01  e=7.294E-07  Bacillus subtilis subsp. subtilis str. 168
  5vx6-assembly2_B  TM=8.684E-01  e=2.120E-06  Bacillus subtilis subsp. subtilis str. 168
  3kyf-assembly1_A  TM=8.270E-01  e=6.498E-06  Pseudomonas putida KT2440
  9fp0-assembly1_A  TM=7.163E-01  e=7.491E-04  Escherichia coli
  9fmv-assembly1_A  TM=7.125E-01  e=1.347E-03  Escherichia coli

Mean predicted aligned error: 16.54 Å

pLDDT: mean 75.51, std 19.85, range [37.53, 97.19]

Secondary structure (DSSP, 8-state):
-----------SS--EE---EEEEEESSS-TT---EEEEEEEEEETTEEEEEESSPPPTT-EEEEEE-PPTTSPPEEEEEEEEEEEEETTTTEEEEEEEESS--HHHHHHHHHHHHHHHHTT-B-----SHHHHHHHHHTT---TT---------S-SSSHHHHHHHHHHHHHHHHHHHHHHHHTTTTT--

Radius of gyration: 27.32 Å; Cα contacts (8 Å, |Δi|>4): 257; chains: 1; bounding box: 76×64×71 Å

Solvent-accessible surface area (backbone atoms only — not comparable to full-atom values): 11274 Å² total; per-residue (Å²): 134,86,82,80,82,73,82,72,82,82,70,92,64,74,44,14,53,58,68,34,48,29,40,37,32,63,55,98,61,63,88,91,58,86,56,66,49,69,36,30,26,59,29,36,36,65,59,30,36,29,35,40,26,78,61,82,70,63,67,69,40,47,31,41,37,37,39,52,44,66,85,94,46,68,71,43,78,36,41,28,32,30,73,42,65,47,80,38,81,92,76,65,28,18,45,33,36,33,36,51,73,66,67,51,73,68,58,34,50,51,36,46,51,50,39,50,54,37,36,77,72,66,36,44,54,72,84,84,64,70,68,64,53,52,55,51,56,64,65,64,65,70,69,68,92,78,73,73,81,78,76,82,78,71,78,89,80,73,74,67,68,63,56,59,53,51,56,55,52,52,59,53,52,53,56,54,53,53,53,54,53,57,57,54,65,60,58,75,74,77,115

Foldseek 3Di:
DDPPPDPDDPDPWFKFQWQWKKWKAFPPDDPVDGPIDIWGFRIDTLFWTKTWALDDDDAQTKMWMWTPRPPPAHIDIFIWGWHDWDADVVVNTIITIITTDDGDPVNSVSRNVVSVVRVVVVRTPPPDDDPVVVVVVVVVVPDPPPPPDPPPPPDPPPPPPVVVVVVVVVVVVVVVVVVVVVVVVVVVVPD